Protein AF-A0A7R8WHI6-F1 (afdb_monomer)

InterPro domains:
  IPR001373 Cullin, N-terminal [PF00888] (100-179)
  IPR001373 Cullin, N-terminal [PF00888] (180-281)
  IPR016159 Cullin repeat-like-containing domain superfamily [SSF74788] (93-281)
  IPR045093 Cullin [PTHR11932] (181-282)

Structure (mmCIF, N/CA/C/O backbone):
data_AF-A0A7R8WHI6-F1
#
_entry.id   AF-A0A7R8WHI6-F1
#
loop_
_atom_site.group_PDB
_atom_site.id
_atom_site.type_symbol
_atom_site.label_atom_id
_atom_site.label_alt_id
_atom_site.label_comp_id
_atom_site.label_asym_id
_atom_site.label_entity_id
_atom_site.label_seq_id
_atom_site.pdbx_PDB_ins_code
_atom_site.Cartn_x
_atom_site.Cartn_y
_atom_site.Cartn_z
_atom_site.occupancy
_atom_site.B_iso_or_equiv
_atom_site.auth_seq_id
_atom_site.auth_comp_id
_atom_site.auth_asym_id
_atom_site.auth_atom_id
_atom_site.pdbx_PDB_model_num
ATOM 1 N N . MET A 1 1 ? 48.190 -52.923 32.436 1.00 38.94 1 MET A N 1
ATOM 2 C CA . MET A 1 1 ? 48.876 -52.907 31.130 1.00 38.94 1 MET A CA 1
ATOM 3 C C . MET A 1 1 ? 47.885 -52.281 30.157 1.00 38.94 1 MET A C 1
ATOM 5 O O . MET A 1 1 ? 47.236 -52.995 29.414 1.00 38.94 1 MET A O 1
ATOM 9 N N . GLU A 1 2 ? 47.481 -51.020 30.318 1.00 37.25 2 GLU A N 1
ATOM 10 C CA . GLU A 1 2 ? 48.312 -49.801 30.329 1.00 37.25 2 GLU A CA 1
ATOM 11 C C . GLU A 1 2 ? 49.300 -49.804 29.166 1.00 37.25 2 GLU A C 1
ATOM 13 O O . GLU A 1 2 ? 50.376 -50.381 29.278 1.00 37.25 2 GLU A O 1
ATOM 18 N N . ASP A 1 3 ? 48.896 -49.162 28.072 1.00 39.84 3 ASP A N 1
ATOM 19 C CA . ASP A 1 3 ? 49.772 -48.224 27.386 1.00 39.84 3 ASP A CA 1
ATOM 20 C C . ASP A 1 3 ? 48.954 -46.964 27.067 1.00 39.84 3 ASP A C 1
ATOM 22 O O . ASP A 1 3 ? 47.825 -47.032 26.575 1.00 39.84 3 ASP A O 1
ATOM 26 N N . ASN A 1 4 ? 49.510 -45.841 27.493 1.00 36.56 4 ASN A N 1
ATOM 27 C CA . ASN A 1 4 ? 48.931 -44.517 27.616 1.00 36.56 4 ASN A CA 1
ATOM 28 C C . ASN A 1 4 ? 49.907 -43.598 26.882 1.00 36.56 4 ASN A C 1
ATOM 30 O O . ASN A 1 4 ? 50.976 -43.311 27.416 1.00 36.56 4 ASN A O 1
ATOM 34 N N . SER A 1 5 ? 49.565 -43.151 25.674 1.00 39.81 5 SER A N 1
ATOM 35 C CA . SER A 1 5 ? 50.319 -42.099 24.990 1.00 39.81 5 SER A CA 1
ATOM 36 C C . SER A 1 5 ? 49.430 -40.876 24.837 1.00 39.81 5 SER A C 1
ATOM 38 O O . SER A 1 5 ? 48.607 -40.774 23.930 1.00 39.81 5 SER A O 1
ATOM 40 N N . MET A 1 6 ? 49.613 -39.990 25.812 1.00 36.12 6 MET A N 1
ATOM 41 C CA . MET A 1 6 ? 49.257 -38.578 25.828 1.00 36.12 6 MET A CA 1
ATOM 42 C C . MET A 1 6 ? 49.787 -37.872 24.572 1.00 36.12 6 MET A C 1
ATOM 44 O O . MET A 1 6 ? 50.959 -38.032 24.245 1.00 36.12 6 MET A O 1
ATOM 48 N N . ASP A 1 7 ? 48.972 -37.008 23.976 1.00 37.09 7 ASP A N 1
ATOM 49 C CA . ASP A 1 7 ? 49.432 -35.846 23.211 1.00 37.09 7 ASP A CA 1
ATOM 50 C C . ASP A 1 7 ? 48.580 -34.619 23.602 1.00 37.09 7 ASP A C 1
ATOM 52 O O . ASP A 1 7 ? 47.466 -34.781 24.114 1.00 37.09 7 ASP A O 1
ATOM 56 N N . PRO A 1 8 ? 49.133 -33.396 23.502 1.00 37.28 8 PRO A N 1
ATOM 57 C CA . PRO A 1 8 ? 48.988 -32.387 24.545 1.00 37.28 8 PRO A CA 1
ATOM 58 C C . PRO A 1 8 ? 47.817 -31.417 24.359 1.00 37.28 8 PRO A C 1
ATOM 60 O O . PRO A 1 8 ? 47.447 -31.023 23.256 1.00 37.28 8 PRO A O 1
ATOM 63 N N . VAL A 1 9 ? 47.310 -30.980 25.511 1.00 30.70 9 VAL A N 1
ATOM 64 C CA . VAL A 1 9 ? 46.345 -29.897 25.715 1.00 30.70 9 VAL A CA 1
ATOM 65 C C . VAL A 1 9 ? 46.953 -28.560 25.280 1.00 30.70 9 VAL A C 1
ATOM 67 O O . VAL A 1 9 ? 47.989 -28.149 25.801 1.00 30.70 9 VAL A O 1
ATOM 70 N N . LEU A 1 10 ? 46.269 -27.864 24.371 1.00 31.23 10 LEU A N 1
ATOM 71 C CA . LEU A 1 10 ? 46.412 -26.428 24.144 1.00 31.23 10 LEU A CA 1
ATOM 72 C C . LEU A 1 10 ? 45.078 -25.763 24.498 1.00 31.23 10 LEU A C 1
ATOM 74 O O . LEU A 1 10 ? 44.113 -25.831 23.741 1.00 31.23 10 LEU A O 1
ATOM 78 N N . ASP A 1 11 ? 45.056 -25.154 25.682 1.00 29.16 11 ASP A N 1
ATOM 79 C CA . ASP A 1 11 ? 44.168 -24.046 26.035 1.00 29.16 11 ASP A CA 1
ATOM 80 C C . ASP A 1 11 ? 44.345 -22.909 25.017 1.00 29.16 11 ASP A C 1
ATOM 82 O O . ASP A 1 11 ? 45.479 -22.647 24.614 1.00 29.16 11 ASP A O 1
ATOM 86 N N . VAL A 1 12 ? 43.254 -22.223 24.650 1.00 30.28 12 VAL A N 1
ATOM 87 C CA . VAL A 1 12 ? 43.118 -20.748 24.648 1.00 30.28 12 VAL A CA 1
ATOM 88 C C . VAL A 1 12 ? 41.748 -20.338 24.070 1.00 30.28 12 VAL A C 1
ATOM 90 O O . VAL A 1 12 ? 41.475 -20.506 22.886 1.00 30.28 12 VAL A O 1
ATOM 93 N N . ALA A 1 13 ? 40.967 -19.727 24.967 1.00 31.28 13 ALA A N 1
ATOM 94 C CA . ALA A 1 13 ? 40.012 -18.621 24.820 1.00 31.28 13 ALA A CA 1
ATOM 95 C C . ALA A 1 13 ? 38.750 -18.772 23.946 1.00 31.28 13 ALA A C 1
ATOM 97 O O . ALA A 1 13 ? 38.766 -18.650 22.724 1.00 31.28 13 ALA A O 1
ATOM 98 N N . GLU A 1 14 ? 37.626 -18.867 24.659 1.00 32.28 14 GLU A N 1
ATOM 99 C CA . GLU A 1 14 ? 36.316 -18.346 24.267 1.00 32.28 14 GLU A CA 1
ATOM 100 C C . GLU A 1 14 ? 36.421 -16.824 24.024 1.00 32.28 14 GLU A C 1
ATOM 102 O O . GLU A 1 14 ? 36.812 -16.079 24.923 1.00 32.28 14 GLU A O 1
ATOM 107 N N . ASP A 1 15 ? 36.093 -16.364 22.813 1.00 29.52 15 ASP A N 1
ATOM 108 C CA . ASP A 1 15 ? 35.962 -14.938 22.480 1.00 29.52 15 ASP A CA 1
ATOM 109 C C . ASP A 1 15 ? 34.474 -14.551 22.508 1.00 29.52 15 ASP A C 1
ATOM 111 O O . ASP A 1 15 ? 33.750 -14.626 21.514 1.00 29.52 15 ASP A O 1
ATOM 115 N N . GLU A 1 16 ? 34.011 -14.195 23.706 1.00 36.00 16 GLU A N 1
ATOM 116 C CA . GLU A 1 16 ? 32.817 -13.384 23.940 1.00 36.00 16 GLU A CA 1
ATOM 117 C C . GLU A 1 16 ? 33.143 -11.929 23.563 1.00 36.00 16 GLU A C 1
ATOM 119 O O . GLU A 1 16 ? 33.850 -11.223 24.284 1.00 36.00 16 GLU A O 1
ATOM 124 N N . GLY A 1 17 ? 32.626 -11.480 22.419 1.00 29.66 17 GLY A N 1
ATOM 125 C CA . GLY A 1 17 ? 32.860 -10.144 21.868 1.00 29.66 17 GLY A CA 1
ATOM 126 C C . GLY A 1 17 ? 31.574 -9.380 21.562 1.00 29.66 17 GLY A C 1
ATOM 127 O O . GLY A 1 17 ? 31.407 -8.875 20.452 1.00 29.66 17 GLY A O 1
ATOM 128 N N . ASP A 1 18 ? 30.660 -9.291 22.531 1.00 28.95 18 ASP A N 1
ATOM 129 C CA . ASP A 1 18 ? 29.563 -8.318 22.524 1.00 28.95 18 ASP A CA 1
ATOM 130 C C . ASP A 1 18 ? 30.150 -6.899 22.642 1.00 28.95 18 ASP A C 1
ATOM 132 O O . ASP A 1 18 ? 30.773 -6.534 23.642 1.00 28.95 18 ASP A O 1
ATOM 136 N N . THR A 1 19 ? 29.984 -6.082 21.600 1.00 34.88 19 THR A N 1
ATOM 137 C CA . THR A 1 19 ? 30.286 -4.647 21.671 1.00 34.88 19 THR A CA 1
ATOM 138 C C . THR A 1 19 ? 28.972 -3.869 21.732 1.00 34.88 19 THR A C 1
ATOM 140 O O . THR A 1 19 ? 28.263 -3.764 20.728 1.00 34.88 19 THR A O 1
ATOM 143 N N . PRO A 1 20 ? 28.618 -3.262 22.880 1.00 31.23 20 PRO A N 1
ATOM 144 C CA . PRO A 1 20 ? 27.386 -2.499 22.984 1.00 31.23 20 PRO A CA 1
ATOM 145 C C . PRO A 1 20 ? 27.510 -1.190 22.195 1.00 31.23 20 PRO A C 1
ATOM 147 O O . PRO A 1 20 ? 28.247 -0.270 22.562 1.00 31.23 20 PRO A O 1
ATOM 150 N N . ARG A 1 21 ? 26.748 -1.073 21.101 1.00 34.47 21 ARG A N 1
ATOM 151 C CA . ARG A 1 21 ? 26.636 0.174 20.334 1.00 34.47 21 ARG A CA 1
ATOM 152 C C . ARG A 1 21 ? 25.796 1.174 21.135 1.00 34.47 21 ARG A C 1
ATOM 154 O O . ARG A 1 21 ? 24.594 1.001 21.318 1.00 34.47 21 ARG A O 1
ATOM 161 N N . ALA A 1 22 ? 26.449 2.216 21.644 1.00 31.12 22 ALA A N 1
ATOM 162 C CA . ALA A 1 22 ? 25.843 3.235 22.494 1.00 31.12 22 ALA A CA 1
ATOM 163 C C . ALA A 1 22 ? 24.645 3.934 21.817 1.00 31.12 22 ALA A C 1
ATOM 165 O O . ALA A 1 22 ? 24.806 4.717 20.881 1.00 31.12 22 ALA A O 1
ATOM 166 N N . VAL A 1 23 ? 23.440 3.698 22.340 1.00 39.56 23 VAL A N 1
ATOM 167 C CA . VAL A 1 23 ? 22.223 4.447 21.998 1.00 39.56 23 VAL A CA 1
ATOM 168 C C . VAL A 1 23 ? 22.092 5.617 22.974 1.00 39.56 23 VAL A C 1
ATOM 170 O O . VAL A 1 23 ? 21.924 5.414 24.177 1.00 39.56 23 VAL A O 1
ATOM 173 N N . LYS A 1 24 ? 22.138 6.862 22.483 1.00 37.91 24 LYS A N 1
ATOM 174 C CA . LYS A 1 24 ? 21.756 8.031 23.293 1.00 37.91 24 LYS A CA 1
ATOM 175 C C . LYS A 1 24 ? 20.248 7.971 23.561 1.00 37.91 24 LYS A C 1
ATOM 177 O O . LYS A 1 24 ? 19.445 8.319 22.703 1.00 37.91 24 LYS A O 1
ATOM 182 N N . ARG A 1 25 ? 19.874 7.531 24.763 1.00 37.62 25 ARG A N 1
ATOM 183 C CA . ARG A 1 25 ? 18.502 7.589 25.291 1.00 37.62 25 ARG A CA 1
ATOM 184 C C . ARG A 1 25 ? 18.247 8.956 25.932 1.00 37.62 25 ARG A C 1
ATOM 186 O O . ARG A 1 25 ? 19.117 9.491 26.619 1.00 37.62 25 ARG A O 1
ATOM 193 N N . ASN A 1 26 ? 17.059 9.524 25.727 1.00 49.72 26 ASN A N 1
ATOM 194 C CA . ASN A 1 26 ? 16.611 10.675 26.517 1.00 49.72 26 ASN A CA 1
ATOM 195 C C . ASN A 1 26 ? 16.212 10.221 27.941 1.00 49.72 26 ASN A C 1
ATOM 197 O O . ASN A 1 26 ? 16.140 9.022 28.218 1.00 49.72 26 ASN A O 1
ATOM 201 N N . LYS A 1 27 ? 15.927 11.168 28.846 1.00 47.19 27 LYS A N 1
ATOM 202 C CA . LYS A 1 27 ? 15.611 10.897 30.266 1.00 47.19 27 LYS A CA 1
ATOM 203 C C . LYS A 1 27 ? 14.380 9.998 30.503 1.00 47.19 27 LYS A C 1
ATOM 205 O O . LYS A 1 27 ? 14.160 9.599 31.640 1.00 47.19 27 LYS A O 1
ATOM 210 N N . ASN A 1 28 ? 13.631 9.650 29.453 1.00 46.25 28 ASN A N 1
ATOM 211 C CA . ASN A 1 28 ? 12.418 8.836 29.517 1.00 46.25 28 ASN A CA 1
ATOM 212 C C . ASN A 1 28 ? 12.539 7.503 28.745 1.00 46.25 28 ASN A C 1
ATOM 214 O O . ASN A 1 28 ? 11.538 6.822 28.558 1.00 46.25 28 ASN A O 1
ATOM 218 N N . GLY A 1 29 ? 13.735 7.108 28.288 1.00 40.72 29 GLY A N 1
ATOM 219 C CA . GLY A 1 29 ? 13.983 5.750 27.778 1.00 40.72 29 GLY A CA 1
ATOM 220 C C . GLY A 1 29 ? 13.417 5.413 26.389 1.00 40.72 29 GLY A C 1
ATOM 221 O O . GLY A 1 29 ? 13.473 4.252 25.995 1.00 40.72 29 GLY A O 1
ATOM 222 N N . VAL A 1 30 ? 12.931 6.395 25.624 1.00 41.03 30 VAL A N 1
ATOM 223 C CA . VAL A 1 30 ? 12.398 6.189 24.261 1.00 41.03 30 VAL A CA 1
ATOM 224 C C . VAL A 1 30 ? 13.510 6.329 23.209 1.00 41.03 30 VAL A C 1
ATOM 226 O O . VAL A 1 30 ? 14.326 7.253 23.285 1.00 41.03 30 VAL A O 1
ATOM 229 N N . ALA A 1 31 ? 13.551 5.415 22.233 1.00 33.03 31 ALA A N 1
ATOM 230 C CA . ALA A 1 31 ? 14.446 5.483 21.075 1.00 33.03 31 ALA A CA 1
ATOM 231 C C . ALA A 1 31 ? 13.968 6.560 20.083 1.00 33.03 31 ALA A C 1
ATOM 233 O O . ALA A 1 31 ? 12.791 6.611 19.738 1.00 33.03 31 ALA A O 1
ATOM 234 N N . VAL A 1 32 ? 14.879 7.427 19.636 1.00 37.78 32 VAL A N 1
ATOM 235 C CA . VAL A 1 32 ? 14.605 8.476 18.640 1.00 37.78 32 VAL A CA 1
ATOM 236 C C . VAL A 1 32 ? 15.148 8.003 17.285 1.00 37.78 32 VAL A C 1
ATOM 238 O O . VAL A 1 32 ? 16.309 7.587 17.247 1.00 37.78 32 VAL A O 1
ATOM 241 N N . PRO A 1 33 ? 14.374 8.051 16.184 1.00 37.19 33 PRO A N 1
ATOM 242 C CA . PRO A 1 33 ? 14.893 7.723 14.860 1.00 37.19 33 PRO A CA 1
ATOM 243 C C . PRO A 1 33 ? 15.927 8.765 14.406 1.00 37.19 33 PRO A C 1
ATOM 245 O O . PRO A 1 33 ? 15.777 9.964 14.654 1.00 37.19 33 PRO A O 1
ATOM 248 N N . MET A 1 34 ? 16.999 8.294 13.762 1.00 31.50 34 MET A N 1
ATOM 249 C CA . MET A 1 34 ? 18.030 9.147 13.171 1.00 31.50 34 MET A CA 1
ATOM 250 C C . MET A 1 34 ? 17.427 9.988 12.043 1.00 31.50 34 MET A C 1
ATOM 252 O O . MET A 1 34 ? 16.840 9.451 11.111 1.00 31.50 34 MET A O 1
ATOM 256 N N . ALA A 1 35 ? 17.585 11.307 12.139 1.00 34.44 35 ALA A N 1
ATOM 257 C CA . ALA A 1 35 ? 17.313 12.217 11.040 1.00 34.44 35 ALA A CA 1
ATOM 258 C C . ALA A 1 35 ? 18.360 12.013 9.936 1.00 34.44 35 ALA A C 1
ATOM 260 O O . ALA A 1 35 ? 19.558 11.959 10.221 1.00 34.44 35 ALA A O 1
ATOM 261 N N . GLU A 1 36 ? 17.896 11.911 8.695 1.00 32.59 36 GLU A N 1
ATOM 262 C CA . GLU A 1 36 ? 18.740 11.868 7.507 1.00 32.59 36 GLU A CA 1
ATOM 263 C C . GLU A 1 36 ? 19.539 13.173 7.364 1.00 32.59 36 GLU A C 1
ATOM 265 O O . GLU A 1 36 ? 18.990 14.280 7.349 1.00 32.59 36 GLU A O 1
ATOM 270 N N . ASP A 1 37 ? 20.859 13.022 7.263 1.00 28.02 37 ASP A N 1
ATOM 271 C CA . ASP A 1 37 ? 21.808 14.069 6.906 1.00 28.02 37 ASP A CA 1
ATOM 272 C C . ASP A 1 37 ? 21.661 14.383 5.413 1.00 28.02 37 ASP A C 1
ATOM 274 O O . ASP A 1 37 ? 22.193 13.688 4.549 1.00 28.02 37 ASP A O 1
ATOM 278 N N . ASN A 1 38 ? 20.886 15.419 5.092 1.00 31.09 38 ASN A N 1
ATOM 279 C CA . ASN A 1 38 ? 20.756 15.892 3.721 1.00 31.09 38 ASN A CA 1
ATOM 280 C C . ASN A 1 38 ? 21.855 16.925 3.432 1.00 31.09 38 ASN A C 1
ATOM 282 O O . ASN A 1 38 ? 21.658 18.141 3.544 1.00 31.09 38 ASN A O 1
ATOM 286 N N . GLY A 1 39 ? 23.038 16.424 3.075 1.00 29.14 39 GLY A N 1
ATOM 287 C CA . GLY A 1 39 ? 24.169 17.225 2.619 1.00 29.14 39 GLY A CA 1
ATOM 288 C C . GLY A 1 39 ? 23.859 17.957 1.309 1.00 29.14 39 GLY A C 1
ATOM 289 O O . GLY A 1 39 ? 23.896 17.376 0.227 1.00 29.14 39 GLY A O 1
ATOM 290 N N . ARG A 1 40 ? 23.608 19.269 1.386 1.00 30.66 40 ARG A N 1
ATOM 291 C CA . ARG A 1 40 ? 23.608 20.179 0.226 1.00 30.66 40 ARG A CA 1
ATOM 292 C C . ARG A 1 40 ? 24.926 20.947 0.164 1.00 30.66 40 ARG A C 1
ATOM 294 O O . ARG A 1 40 ? 25.107 21.923 0.886 1.00 30.66 40 ARG A O 1
ATOM 301 N N . ASN A 1 41 ? 25.803 20.552 -0.758 1.00 30.38 41 ASN A N 1
ATOM 302 C CA . ASN A 1 41 ? 26.881 21.407 -1.255 1.00 30.38 41 ASN A CA 1
ATOM 303 C C . ASN A 1 41 ? 26.362 22.244 -2.432 1.00 30.38 41 ASN A C 1
ATOM 305 O O . ASN A 1 41 ? 25.778 21.717 -3.377 1.00 30.38 41 ASN A O 1
ATOM 309 N N . GLY A 1 42 ? 26.541 23.562 -2.340 1.00 25.95 42 GLY A N 1
ATOM 310 C CA . GLY A 1 42 ? 26.023 24.533 -3.297 1.00 25.95 42 GLY A CA 1
ATOM 311 C C . GLY A 1 42 ? 26.938 24.792 -4.492 1.00 25.95 42 GLY A C 1
ATOM 312 O O . GLY A 1 42 ? 28.154 24.673 -4.397 1.00 25.95 42 GLY A O 1
ATOM 313 N N . VAL A 1 43 ? 26.338 25.275 -5.583 1.00 30.00 43 VAL A N 1
ATOM 314 C CA . VAL A 1 43 ? 27.002 26.097 -6.604 1.00 30.00 43 VAL A CA 1
ATOM 315 C C . VAL A 1 43 ? 26.037 27.201 -7.052 1.00 30.00 43 VAL A C 1
ATOM 317 O O . VAL A 1 43 ? 24.855 26.973 -7.288 1.00 30.00 43 VAL A O 1
ATOM 320 N N . HIS A 1 44 ? 26.568 28.422 -7.104 1.00 29.88 44 HIS A N 1
ATOM 321 C CA . HIS A 1 44 ? 25.916 29.683 -7.461 1.00 29.88 44 HIS A CA 1
ATOM 322 C C . HIS A 1 44 ? 25.536 29.779 -8.955 1.00 29.88 44 HIS A C 1
ATOM 324 O O . HIS A 1 44 ? 26.321 29.341 -9.794 1.00 29.88 44 HIS A O 1
ATOM 330 N N . LYS A 1 45 ? 24.471 30.536 -9.289 1.00 30.05 45 LYS A N 1
ATOM 331 C CA . LYS A 1 45 ? 24.528 31.861 -9.975 1.00 30.05 45 LYS A CA 1
ATOM 332 C C . LYS A 1 45 ? 23.159 32.329 -10.528 1.00 30.05 45 LYS A C 1
ATOM 334 O O . LYS A 1 45 ? 22.539 31.641 -11.319 1.00 30.05 45 LYS A O 1
ATOM 339 N N . ASN A 1 46 ? 22.808 33.560 -10.138 1.00 26.69 46 ASN A N 1
ATOM 340 C CA . ASN A 1 46 ? 22.188 34.693 -10.856 1.00 26.69 46 ASN A CA 1
ATOM 341 C C . ASN A 1 46 ? 20.972 34.555 -11.805 1.00 26.69 46 ASN A C 1
ATOM 343 O O . ASN A 1 46 ? 20.992 33.828 -12.789 1.00 26.69 46 ASN A O 1
ATOM 347 N N . GLY A 1 47 ? 20.042 35.509 -11.621 1.00 25.59 47 GLY A N 1
ATOM 348 C CA . GLY A 1 47 ? 18.916 35.866 -12.505 1.00 25.59 47 GLY A CA 1
ATOM 349 C C . GLY A 1 47 ? 17.592 35.439 -11.862 1.00 25.59 47 GLY A C 1
ATOM 350 O O . GLY A 1 47 ? 17.480 34.306 -11.441 1.00 25.59 47 GLY A O 1
ATOM 351 N N . VAL A 1 48 ? 16.546 36.247 -11.692 1.00 29.98 48 VAL A N 1
ATOM 352 C CA . VAL A 1 48 ? 15.968 37.246 -12.591 1.00 29.98 48 VAL A CA 1
ATOM 353 C C . VAL A 1 48 ? 15.093 38.225 -11.783 1.00 29.98 48 VAL A C 1
ATOM 355 O O . VAL A 1 48 ? 14.632 37.952 -10.680 1.00 29.98 48 VAL A O 1
ATOM 358 N N . LYS A 1 49 ? 14.927 39.399 -12.390 1.00 28.81 49 LYS A N 1
ATOM 359 C CA . LYS A 1 49 ? 14.092 40.559 -12.073 1.00 28.81 49 LYS A CA 1
ATOM 360 C C . LYS A 1 49 ? 12.622 40.260 -11.710 1.00 28.81 49 LYS A C 1
ATOM 362 O O . LYS A 1 49 ? 11.991 39.442 -12.356 1.00 28.81 49 LYS A O 1
ATOM 367 N N . GLN A 1 50 ? 12.110 41.128 -10.825 1.00 26.45 50 GLN A N 1
ATOM 368 C CA . GLN A 1 50 ? 10.813 41.837 -10.875 1.00 26.45 50 GLN A CA 1
ATOM 369 C C . GLN A 1 50 ? 9.525 40.996 -10.936 1.00 26.45 50 GLN A C 1
ATOM 371 O O . GLN A 1 50 ? 9.257 40.347 -11.934 1.00 26.45 50 GLN A O 1
ATOM 376 N N . ILE A 1 51 ? 8.672 41.137 -9.914 1.00 29.19 51 ILE A N 1
ATOM 377 C CA . ILE A 1 51 ? 7.397 41.889 -9.941 1.00 29.19 51 ILE A CA 1
ATOM 378 C C . ILE A 1 51 ? 6.888 41.926 -8.486 1.00 29.19 51 ILE A C 1
ATOM 380 O O . ILE A 1 51 ? 6.532 40.898 -7.920 1.00 29.19 51 ILE A O 1
ATOM 384 N N . SER A 1 52 ? 6.851 43.107 -7.868 1.00 29.20 52 SER A N 1
ATOM 385 C CA . SER A 1 52 ? 6.038 43.351 -6.673 1.00 29.20 52 SER A CA 1
ATOM 386 C C . SER A 1 52 ? 5.201 44.604 -6.889 1.00 29.20 52 SER A C 1
ATOM 388 O O . SER A 1 52 ? 5.704 45.696 -7.154 1.00 29.20 52 SER A O 1
ATOM 390 N N . SER A 1 53 ? 3.889 44.406 -6.818 1.00 31.28 53 SER A N 1
ATOM 391 C CA . SER A 1 53 ? 2.879 45.449 -6.786 1.00 31.28 53 SER A CA 1
ATOM 392 C C . SER A 1 53 ? 2.927 46.186 -5.450 1.00 31.28 53 SER A C 1
ATOM 394 O O . SER A 1 53 ? 2.927 45.593 -4.372 1.00 31.28 53 SER A O 1
ATOM 396 N N . SER A 1 54 ? 2.953 47.502 -5.584 1.00 28.28 54 SER A N 1
ATOM 397 C CA . SER A 1 54 ? 2.868 48.558 -4.585 1.00 28.28 54 SER A CA 1
ATOM 398 C C . SER A 1 54 ? 1.775 48.381 -3.531 1.00 28.28 54 SER A C 1
ATOM 400 O O . SER A 1 54 ? 0.613 48.214 -3.891 1.00 28.28 54 SER A O 1
ATOM 402 N N . LEU A 1 55 ? 2.124 48.637 -2.266 1.00 31.80 55 LEU A N 1
ATOM 403 C CA . LEU A 1 55 ? 1.242 49.321 -1.322 1.00 31.80 55 LEU A CA 1
ATOM 404 C C . LEU A 1 55 ? 2.032 50.388 -0.556 1.00 31.80 55 LEU A C 1
ATOM 406 O O . LEU A 1 55 ? 3.011 50.138 0.141 1.00 31.80 55 LEU A O 1
ATOM 410 N N . THR A 1 56 ? 1.576 51.609 -0.777 1.00 31.66 56 THR A N 1
ATOM 411 C CA . THR A 1 56 ? 1.929 52.872 -0.143 1.00 31.66 56 THR A CA 1
ATOM 412 C C . THR A 1 56 ? 1.666 52.856 1.361 1.00 31.66 56 THR A C 1
ATOM 414 O O . THR A 1 56 ? 0.607 52.388 1.775 1.00 31.66 56 THR A O 1
ATOM 417 N N . GLY A 1 57 ? 2.518 53.499 2.167 1.00 29.00 57 GLY A N 1
ATOM 418 C CA . GLY A 1 57 ? 2.066 53.933 3.491 1.00 29.00 57 GLY A CA 1
ATOM 419 C C . GLY A 1 57 ? 3.119 54.233 4.550 1.00 29.00 57 GLY A C 1
ATOM 420 O O . GLY A 1 57 ? 3.430 53.383 5.367 1.00 29.00 57 GLY A O 1
ATOM 421 N N . ARG A 1 58 ? 3.465 55.521 4.628 1.00 33.06 58 ARG A N 1
ATOM 422 C CA . ARG A 1 58 ? 3.686 56.301 5.858 1.00 33.06 58 ARG A CA 1
ATOM 423 C C . ARG A 1 58 ? 5.010 56.127 6.625 1.00 33.06 58 ARG A C 1
ATOM 425 O O . ARG A 1 58 ? 5.238 55.208 7.399 1.00 33.06 58 ARG A O 1
ATOM 432 N N . SER A 1 59 ? 5.804 57.179 6.473 1.00 35.41 59 SER A N 1
ATOM 433 C CA . SER A 1 59 ? 6.975 57.590 7.234 1.00 35.41 59 SER A CA 1
ATOM 434 C C . SER A 1 59 ? 6.720 57.711 8.743 1.00 35.41 59 SER A C 1
ATOM 436 O O . SER A 1 59 ? 5.770 58.362 9.172 1.00 35.41 59 SER A O 1
ATOM 438 N N . GLY A 1 60 ? 7.647 57.171 9.530 1.00 33.06 60 GLY A N 1
ATOM 439 C CA . GLY A 1 60 ? 7.811 57.425 10.959 1.00 33.06 60 GLY A CA 1
ATOM 440 C C . GLY A 1 60 ? 9.195 56.941 11.377 1.00 33.06 60 GLY A C 1
ATOM 441 O O . GLY A 1 60 ? 9.374 55.766 11.672 1.00 33.06 60 GLY A O 1
ATOM 442 N N . GLY A 1 61 ? 10.192 57.825 11.288 1.00 33.59 61 GLY A N 1
ATOM 443 C CA . GLY A 1 61 ? 11.587 57.503 11.577 1.00 33.59 61 GLY A CA 1
ATOM 444 C C . GLY A 1 61 ? 11.793 57.068 13.028 1.00 33.59 61 GLY A C 1
ATOM 445 O O . GLY A 1 61 ? 11.283 57.702 13.948 1.00 33.59 61 GLY A O 1
ATOM 446 N N . PHE A 1 62 ? 12.573 56.007 13.223 1.00 33.53 62 PHE A N 1
ATOM 447 C CA . PHE A 1 62 ? 13.092 55.609 14.527 1.00 33.53 62 PHE A CA 1
ATOM 448 C C . PHE A 1 62 ? 14.618 55.707 14.481 1.00 33.53 62 PHE A C 1
ATOM 450 O O . PHE A 1 62 ? 15.282 54.958 13.767 1.00 33.53 62 PHE A O 1
ATOM 457 N N . PHE A 1 63 ? 15.164 56.678 15.212 1.00 35.72 63 PHE A N 1
ATOM 458 C CA . PHE A 1 63 ? 16.598 56.817 15.445 1.00 35.72 63 PHE A CA 1
ATOM 459 C C . PHE A 1 63 ? 17.065 55.705 16.394 1.00 35.72 63 PHE A C 1
ATOM 461 O O . PHE A 1 63 ? 16.518 55.549 17.484 1.00 35.72 63 PHE A O 1
ATOM 468 N N . LEU A 1 64 ? 18.092 54.950 15.999 1.00 32.88 64 LEU A N 1
ATOM 469 C CA . LEU A 1 64 ? 18.830 54.056 16.890 1.00 32.88 64 LEU A CA 1
ATOM 470 C C . LEU A 1 64 ? 20.104 54.775 17.339 1.00 32.88 64 LEU A C 1
ATOM 472 O O . LEU A 1 64 ? 21.080 54.838 16.596 1.00 32.88 64 LEU A O 1
ATOM 476 N N . THR A 1 65 ? 20.110 55.314 18.557 1.00 35.72 65 THR A N 1
ATOM 477 C CA . THR A 1 65 ? 21.357 55.676 19.238 1.00 35.72 65 THR A CA 1
ATOM 478 C C . THR A 1 65 ? 21.808 54.478 20.064 1.00 35.72 65 THR A C 1
ATOM 480 O O . THR A 1 65 ? 21.180 54.135 21.066 1.00 35.72 65 THR A O 1
ATOM 483 N N . ALA A 1 66 ? 22.883 53.826 19.634 1.00 34.84 66 ALA A N 1
ATOM 484 C CA . ALA A 1 66 ? 23.578 52.823 20.424 1.00 34.84 66 ALA A CA 1
ATOM 485 C C . ALA A 1 66 ? 24.685 53.493 21.244 1.00 34.84 66 ALA A C 1
ATOM 487 O O . ALA A 1 66 ? 25.496 54.224 20.676 1.00 34.84 66 ALA A O 1
ATOM 488 N N . SER A 1 67 ? 24.748 53.203 22.547 1.00 36.12 67 SER A N 1
ATOM 489 C CA . SER A 1 67 ? 25.998 52.920 23.274 1.00 36.12 67 SER A CA 1
ATOM 490 C C . SER A 1 67 ? 25.735 52.472 24.722 1.00 36.12 67 SER A C 1
ATOM 492 O O . SER A 1 67 ? 24.646 52.709 25.243 1.00 36.12 67 SER A O 1
ATOM 494 N N . PRO A 1 68 ? 26.686 51.745 25.342 1.00 50.66 68 PRO A N 1
ATOM 495 C CA . PRO A 1 68 ? 26.389 50.599 26.197 1.00 50.66 68 PRO A CA 1
ATOM 496 C C . PRO A 1 68 ? 26.771 50.814 27.667 1.00 50.66 68 PRO A C 1
ATOM 498 O O . PRO A 1 68 ? 27.593 51.665 27.992 1.00 50.66 68 PRO A O 1
ATOM 501 N N . SER A 1 69 ? 26.243 49.978 28.559 1.00 33.56 69 SER A N 1
ATOM 502 C CA . SER A 1 69 ? 26.970 49.419 29.716 1.00 33.56 69 SER A CA 1
ATOM 503 C C . SER A 1 69 ? 26.042 48.500 30.508 1.00 33.56 69 SER A C 1
ATOM 505 O O . SER A 1 69 ? 24.852 48.761 30.658 1.00 33.56 69 SER A O 1
ATOM 507 N N . GLY A 1 70 ? 26.582 47.350 30.902 1.00 37.41 70 GLY A N 1
ATOM 508 C CA . GLY A 1 70 ? 25.813 46.195 31.332 1.00 37.41 70 GLY A CA 1
ATOM 509 C C . GLY A 1 70 ? 25.374 46.203 32.792 1.00 37.41 70 GLY A C 1
ATOM 510 O O . GLY A 1 70 ? 26.055 46.706 33.679 1.00 37.41 70 GLY A O 1
ATOM 511 N N . SER A 1 71 ? 24.280 45.489 33.029 1.00 38.16 71 SER A N 1
ATOM 512 C CA . SER A 1 71 ? 24.112 44.646 34.204 1.00 38.16 71 SER A CA 1
ATOM 513 C C . SER A 1 71 ? 23.364 43.381 33.778 1.00 38.16 71 SER A C 1
ATOM 515 O O . SER A 1 71 ? 22.391 43.412 33.024 1.00 38.16 71 SER A O 1
ATOM 517 N N . SER A 1 72 ? 23.925 42.245 34.181 1.00 46.25 72 SER A N 1
ATOM 518 C CA . SER A 1 72 ? 23.411 40.908 33.918 1.00 46.25 72 SER A CA 1
ATOM 519 C C . SER A 1 72 ? 22.078 40.716 34.638 1.00 46.25 72 SER A C 1
ATOM 521 O O . SER A 1 72 ? 22.000 40.813 35.860 1.00 46.25 72 SER A O 1
ATOM 523 N N . GLY A 1 73 ? 21.036 40.453 33.860 1.00 43.72 73 GLY A N 1
ATOM 524 C CA . GLY A 1 73 ? 19.702 40.102 34.320 1.00 43.72 73 GLY A CA 1
ATOM 525 C C . GLY A 1 73 ? 18.842 39.875 33.090 1.00 43.72 73 GLY A C 1
ATOM 526 O O . GLY A 1 73 ? 18.414 40.830 32.446 1.00 43.72 73 GLY A O 1
ATOM 527 N N . THR A 1 74 ? 18.644 38.620 32.692 1.00 43.50 74 THR A N 1
ATOM 528 C CA . THR A 1 74 ? 17.827 38.267 31.524 1.00 43.50 74 THR A CA 1
ATOM 529 C C . THR A 1 74 ? 16.357 38.566 31.816 1.00 43.50 74 THR A C 1
ATOM 531 O O . THR A 1 74 ? 15.589 37.682 32.187 1.00 43.50 74 THR A O 1
ATOM 534 N N . VAL A 1 75 ? 15.955 39.829 31.675 1.00 58.78 75 VAL A N 1
ATOM 535 C CA . VAL A 1 75 ? 14.547 40.224 31.651 1.00 58.78 75 VAL A CA 1
ATOM 536 C C . VAL A 1 75 ? 13.976 39.706 30.338 1.00 58.78 75 VAL A C 1
ATOM 538 O O . VAL A 1 75 ? 14.242 40.254 29.266 1.00 58.78 75 VAL A O 1
ATOM 541 N N . THR A 1 76 ? 13.207 38.624 30.402 1.00 51.75 76 THR A N 1
ATOM 542 C CA . THR A 1 76 ? 12.414 38.165 29.265 1.00 51.75 76 THR A CA 1
ATOM 543 C C . THR A 1 76 ? 11.402 39.260 28.925 1.00 51.75 76 THR A C 1
ATOM 545 O O . THR A 1 76 ? 10.461 39.540 29.666 1.00 51.75 76 THR A O 1
ATOM 548 N N . LYS A 1 77 ? 11.624 39.963 27.810 1.00 72.44 77 LYS A N 1
ATOM 549 C CA . LYS A 1 77 ? 10.718 41.016 27.339 1.00 72.44 77 LYS A CA 1
ATOM 550 C C . LYS A 1 77 ? 9.432 40.357 26.840 1.00 72.44 77 LYS A C 1
ATOM 552 O O . LYS A 1 77 ? 9.394 39.822 25.736 1.00 72.44 77 LYS A O 1
ATOM 557 N N . LYS A 1 78 ? 8.385 40.381 27.670 1.00 77.19 78 LYS A N 1
ATOM 558 C CA . LYS A 1 78 ? 7.044 39.885 27.334 1.00 77.19 78 LYS A CA 1
ATOM 559 C C . LYS A 1 78 ? 6.461 40.705 26.179 1.00 77.19 78 LYS A C 1
ATOM 561 O O . LYS A 1 78 ? 6.005 41.831 26.369 1.00 77.19 78 LYS A O 1
ATOM 566 N N . LEU A 1 79 ? 6.479 40.136 24.978 1.00 75.75 79 LEU A N 1
ATOM 567 C CA . LEU A 1 79 ? 5.823 40.707 23.806 1.00 75.75 79 LEU A CA 1
ATOM 568 C C . LEU A 1 79 ? 4.309 40.516 23.950 1.00 75.75 79 LEU A C 1
ATOM 570 O O . LEU A 1 79 ? 3.834 39.404 24.159 1.00 75.75 79 LEU A O 1
ATOM 574 N N . THR A 1 80 ? 3.554 41.611 23.880 1.00 73.12 80 THR A N 1
ATOM 575 C CA . THR A 1 80 ? 2.087 41.594 23.958 1.00 73.12 80 THR A CA 1
ATOM 576 C C . THR A 1 80 ? 1.530 42.060 22.623 1.00 73.12 80 THR A C 1
ATOM 578 O O . THR A 1 80 ? 1.771 43.196 22.212 1.00 73.12 80 THR A O 1
ATOM 581 N N . ILE A 1 81 ? 0.786 41.189 21.943 1.00 75.06 81 ILE A N 1
ATOM 582 C CA . ILE A 1 81 ? 0.112 41.524 20.689 1.00 75.06 81 ILE A CA 1
ATOM 583 C C . ILE A 1 81 ? -1.153 42.318 21.037 1.00 75.06 81 ILE A C 1
ATOM 585 O O . ILE A 1 81 ? -2.110 41.777 21.591 1.00 75.06 81 ILE A O 1
ATOM 589 N N . LYS A 1 82 ? -1.162 43.623 20.743 1.00 68.06 82 LYS A N 1
ATOM 590 C CA . LYS A 1 82 ? -2.369 44.453 20.874 1.00 68.06 82 LYS A CA 1
ATOM 591 C C . LYS A 1 82 ? -3.340 44.099 19.745 1.00 68.06 82 LYS A C 1
ATOM 593 O O . LYS A 1 82 ? -2.963 44.172 18.582 1.00 68.06 82 LYS A O 1
ATOM 598 N N . GLY A 1 83 ? -4.571 43.728 20.096 1.00 59.12 83 GLY A N 1
ATOM 599 C CA . GLY A 1 83 ? -5.599 43.312 19.133 1.00 59.12 83 GLY A CA 1
ATOM 600 C C . GLY A 1 83 ? -5.648 41.807 18.846 1.00 59.12 83 GLY A C 1
ATOM 601 O O . GLY A 1 83 ? -6.276 41.404 17.873 1.00 59.12 83 GLY A O 1
ATOM 602 N N . PHE A 1 84 ? -5.013 40.966 19.672 1.00 46.22 84 PHE A N 1
ATOM 603 C CA . PHE A 1 84 ? -5.156 39.514 19.557 1.00 46.22 84 PHE A CA 1
ATOM 604 C C . PHE A 1 84 ? -6.545 39.079 20.046 1.00 46.22 84 PHE A C 1
ATOM 606 O O . PHE A 1 84 ? -6.784 38.937 21.243 1.00 46.22 84 PHE A O 1
ATOM 613 N N . SER A 1 85 ? -7.475 38.892 19.112 1.00 53.25 85 SER A N 1
ATOM 614 C CA . SER A 1 85 ? -8.672 38.093 19.354 1.00 53.25 85 SER A CA 1
ATOM 615 C C . SER A 1 85 ? -8.260 36.635 19.179 1.00 53.25 85 SER A C 1
ATOM 617 O O . SER A 1 85 ? -7.890 36.230 18.076 1.00 53.25 85 SER A O 1
ATOM 619 N N . ALA A 1 86 ? -8.238 35.867 20.271 1.00 55.91 86 ALA A N 1
ATOM 620 C CA . ALA A 1 86 ? -8.087 34.422 20.177 1.00 55.91 86 ALA A CA 1
ATOM 621 C C . ALA A 1 86 ? -9.216 33.922 19.272 1.00 55.91 86 ALA A C 1
ATOM 623 O O . ALA A 1 86 ? -10.386 34.089 19.615 1.00 55.91 86 ALA A O 1
ATOM 624 N N . LYS A 1 87 ? -8.876 33.382 18.096 1.00 59.44 87 LYS A N 1
ATOM 625 C CA . LYS A 1 87 ? -9.861 32.696 17.262 1.00 59.44 87 LYS A CA 1
ATOM 626 C C . LYS A 1 87 ? -10.396 31.548 18.107 1.00 59.44 87 LYS A C 1
ATOM 628 O O . LYS A 1 87 ? -9.694 30.570 18.322 1.00 59.44 87 LYS A O 1
ATOM 633 N N . THR A 1 88 ? -11.597 31.707 18.646 1.00 59.47 88 THR A N 1
ATOM 634 C CA . THR A 1 88 ? -12.336 30.606 19.248 1.00 59.47 88 THR A CA 1
ATOM 635 C C . THR A 1 88 ? -12.595 29.617 18.129 1.00 59.47 88 THR A C 1
ATOM 637 O O . THR A 1 88 ? -13.319 29.950 17.186 1.00 59.47 88 THR A O 1
ATOM 640 N N . THR A 1 89 ? -11.947 28.456 18.191 1.00 60.34 89 THR A N 1
ATOM 641 C CA . THR A 1 89 ? -12.221 27.355 17.274 1.00 60.34 89 THR A CA 1
ATOM 642 C C . THR A 1 89 ? -13.720 27.081 17.322 1.00 60.34 89 THR A C 1
ATOM 644 O O . THR A 1 89 ? -14.311 26.956 18.397 1.00 60.34 89 THR A O 1
ATOM 647 N N . ASP A 1 90 ? -14.357 27.135 16.154 1.00 70.00 90 ASP A N 1
ATOM 648 C CA . ASP A 1 90 ? -15.805 27.034 16.035 1.00 70.00 90 ASP A CA 1
ATOM 649 C C . ASP A 1 90 ? -16.271 25.690 16.614 1.00 70.00 90 ASP A C 1
ATOM 651 O O . ASP A 1 90 ? -15.779 24.625 16.237 1.00 70.00 90 ASP A O 1
ATOM 655 N N . ILE A 1 91 ? -17.237 25.728 17.533 1.00 64.50 91 ILE A N 1
ATOM 656 C CA . ILE A 1 91 ? -17.840 24.530 18.132 1.00 64.50 91 ILE A CA 1
ATOM 657 C C . ILE A 1 91 ? -18.399 23.613 17.025 1.00 64.50 91 ILE A C 1
ATOM 659 O O . ILE A 1 91 ? -18.335 22.386 17.151 1.00 64.50 91 ILE A O 1
ATOM 663 N N . GLY A 1 92 ? -18.861 24.197 15.910 1.00 76.44 92 GLY A N 1
ATOM 664 C CA . GLY A 1 92 ? -19.288 23.467 14.716 1.00 76.44 92 GLY A CA 1
ATOM 665 C C . GLY A 1 92 ? -18.165 22.672 14.039 1.00 76.44 92 GLY A C 1
ATOM 666 O O . GLY A 1 92 ? -18.387 21.522 13.652 1.00 76.44 92 GLY A O 1
ATOM 667 N N . TYR A 1 93 ? -16.946 23.223 13.969 1.00 82.56 93 TYR A N 1
ATOM 668 C CA . TYR A 1 93 ? -15.775 22.536 13.410 1.00 82.56 93 TYR A CA 1
ATOM 669 C C . TYR A 1 93 ? -15.427 21.284 14.216 1.00 82.56 93 TYR A C 1
ATOM 671 O O . TYR A 1 93 ? -15.221 20.215 13.639 1.00 82.56 93 TYR A O 1
ATOM 679 N N . HIS A 1 94 ? -15.422 21.380 15.548 1.00 84.00 94 HIS A N 1
ATOM 680 C CA . HIS A 1 94 ? -15.100 20.239 16.405 1.00 84.00 94 HIS A CA 1
ATOM 681 C C . HIS A 1 94 ? -16.096 19.091 16.249 1.00 84.00 94 HIS A C 1
ATOM 683 O O . HIS A 1 94 ? -15.679 17.943 16.105 1.00 84.00 94 HIS A O 1
ATOM 689 N N . HIS A 1 95 ? -17.400 19.387 16.253 1.00 85.00 95 HIS A N 1
ATOM 690 C CA . HIS A 1 95 ? -18.432 18.360 16.122 1.00 85.00 95 HIS A CA 1
ATOM 691 C C . HIS A 1 95 ? -18.387 17.684 14.745 1.00 85.00 95 HIS A C 1
ATOM 693 O O . HIS A 1 95 ? -18.429 16.459 14.656 1.00 85.00 95 HIS A O 1
ATOM 699 N N . GLN A 1 96 ? -18.247 18.466 13.670 1.00 87.50 96 GLN A N 1
ATOM 700 C CA . GLN A 1 96 ? -18.135 17.925 12.316 1.00 87.50 96 GLN A CA 1
ATOM 701 C C . GLN A 1 96 ? -16.880 17.059 12.154 1.00 87.50 96 GLN A C 1
ATOM 703 O O . GLN A 1 96 ? -16.952 15.968 11.594 1.00 87.50 96 GLN A O 1
ATOM 708 N N . THR A 1 97 ? -15.739 17.529 12.659 1.00 88.94 97 THR A N 1
ATOM 709 C CA . THR A 1 97 ? -14.465 16.805 12.572 1.00 88.94 97 THR A CA 1
ATOM 710 C C . THR A 1 97 ? -14.517 15.506 13.374 1.00 88.94 97 THR A C 1
ATOM 712 O O . THR A 1 97 ? -14.096 14.466 12.877 1.00 88.94 97 THR A O 1
ATOM 715 N N . MET A 1 98 ? -15.111 15.531 14.572 1.00 90.06 98 MET A N 1
ATOM 716 C CA . MET A 1 98 ? -15.327 14.325 15.375 1.00 90.06 98 MET A CA 1
ATOM 717 C C . MET A 1 98 ? -16.242 13.320 14.662 1.00 90.06 98 MET A C 1
ATOM 719 O O . MET A 1 98 ? -15.941 12.130 14.649 1.00 90.06 98 MET A O 1
ATOM 723 N N . GLY A 1 99 ? -17.315 13.796 14.021 1.00 90.69 99 GLY A N 1
ATOM 724 C CA . GLY A 1 99 ? -18.212 12.948 13.233 1.00 90.69 99 GLY A CA 1
ATOM 725 C C . GLY A 1 99 ? -17.506 12.274 12.054 1.00 90.69 99 GLY A C 1
ATOM 726 O O . GLY A 1 99 ? -17.682 11.080 11.842 1.00 90.69 99 GLY A O 1
ATOM 727 N N . LYS A 1 100 ? -16.639 13.003 11.337 1.00 90.88 100 LYS A N 1
ATOM 728 C CA . LYS A 1 100 ? -15.821 12.430 10.252 1.00 90.88 100 LYS A CA 1
ATOM 729 C C . LYS A 1 100 ? -14.856 11.354 10.751 1.00 90.88 100 LYS A C 1
ATOM 731 O O . LYS A 1 100 ? -14.666 10.344 10.074 1.00 90.88 100 LYS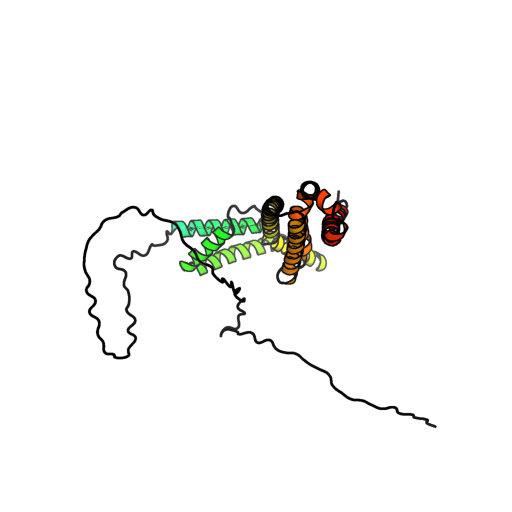 A O 1
ATOM 736 N N . LEU A 1 101 ? -14.237 11.568 11.914 1.00 91.69 101 LEU A N 1
ATOM 737 C CA . LEU A 1 101 ? -13.345 10.582 12.528 1.00 91.69 101 LEU A CA 1
ATOM 738 C C . LEU A 1 101 ? -14.113 9.317 12.920 1.00 91.69 101 LEU A C 1
ATOM 740 O O . LEU A 1 101 ? -13.671 8.218 12.600 1.00 91.69 101 LEU A O 1
ATOM 744 N N . GLU A 1 102 ? -15.282 9.468 13.545 1.00 92.19 102 GLU A N 1
ATOM 745 C CA . GLU A 1 102 ? -16.165 8.348 13.885 1.00 92.19 102 GLU A CA 1
ATOM 746 C C . GLU A 1 102 ? -16.599 7.563 12.644 1.00 92.19 102 GLU A C 1
ATOM 748 O O . GLU A 1 102 ? -16.444 6.344 12.609 1.00 92.19 102 GLU A O 1
ATOM 753 N N . GLU A 1 103 ? -17.077 8.251 11.607 1.00 91.31 103 GLU A N 1
ATOM 754 C CA . GLU A 1 103 ? -17.478 7.621 10.347 1.00 91.31 103 GLU A CA 1
ATOM 755 C C . GLU A 1 103 ? -16.322 6.842 9.712 1.00 91.31 103 GLU A C 1
ATOM 757 O O . GLU A 1 103 ? -16.515 5.717 9.257 1.00 91.31 103 GLU A O 1
ATOM 762 N N . SER A 1 104 ? -15.111 7.404 9.735 1.00 90.81 104 SER A N 1
ATOM 763 C CA . SER A 1 104 ? -13.928 6.757 9.160 1.00 90.81 104 SER A CA 1
ATOM 764 C C . SER A 1 104 ? -13.521 5.508 9.954 1.00 90.81 104 SER A C 1
ATOM 766 O O . SER A 1 104 ? -13.253 4.470 9.356 1.00 90.81 104 SER A O 1
ATOM 768 N N . VAL A 1 105 ? -13.549 5.556 11.293 1.00 91.12 105 VAL A N 1
ATOM 769 C CA . VAL A 1 105 ? -13.276 4.381 12.145 1.00 91.12 105 VAL A CA 1
ATOM 770 C C . VAL A 1 105 ? -14.309 3.278 11.907 1.00 91.12 105 VAL A C 1
ATOM 772 O O . VAL A 1 105 ? -13.945 2.112 11.749 1.00 91.12 105 VAL A O 1
ATOM 775 N N . VAL A 1 106 ? -15.593 3.634 11.835 1.00 90.69 106 VAL A N 1
ATOM 776 C CA . VAL A 1 106 ? -16.673 2.673 11.571 1.00 90.69 106 VAL A CA 1
ATOM 777 C C . VAL A 1 106 ? -16.560 2.086 10.163 1.00 90.69 106 VAL A C 1
ATOM 779 O O . VAL A 1 106 ? -16.781 0.887 9.989 1.00 90.69 106 VAL A O 1
ATOM 782 N N . ALA A 1 107 ? -16.185 2.890 9.164 1.00 90.00 107 ALA A N 1
ATOM 783 C CA . ALA A 1 107 ? -15.955 2.415 7.803 1.00 90.00 107 ALA A CA 1
ATOM 784 C C . ALA A 1 107 ? -14.854 1.344 7.767 1.00 90.00 107 ALA A C 1
ATOM 786 O O . ALA A 1 107 ? -15.094 0.255 7.243 1.00 90.00 107 ALA A O 1
ATOM 787 N N . ILE A 1 108 ? -13.716 1.595 8.427 1.00 87.44 108 ILE A N 1
ATOM 788 C CA . ILE A 1 108 ? -12.612 0.627 8.548 1.00 87.44 108 ILE A CA 1
ATOM 789 C C . ILE A 1 108 ? -13.094 -0.663 9.229 1.00 87.44 108 ILE A C 1
ATOM 791 O O . ILE A 1 108 ? -12.929 -1.761 8.693 1.00 87.44 108 ILE A O 1
ATOM 795 N N . GLN A 1 109 ? -13.771 -0.550 10.377 1.00 88.12 109 GLN A N 1
ATOM 796 C CA . GLN A 1 109 ? -14.298 -1.705 11.118 1.00 88.12 109 GLN A CA 1
ATOM 797 C C . GLN A 1 109 ? -15.280 -2.545 10.280 1.00 88.12 109 GLN A C 1
ATOM 799 O O . GLN A 1 109 ? -15.276 -3.776 10.347 1.00 88.12 109 GLN A O 1
ATOM 804 N N . GLN A 1 110 ? -16.095 -1.905 9.438 1.00 85.88 110 GLN A N 1
ATOM 805 C CA . GLN A 1 110 ? -17.110 -2.562 8.608 1.00 85.88 110 GLN A CA 1
ATOM 806 C C . GLN A 1 110 ? -16.624 -2.961 7.202 1.00 85.88 110 GLN A C 1
ATOM 808 O O . GLN A 1 110 ? -17.422 -3.516 6.448 1.00 85.88 110 GLN A O 1
ATOM 813 N N . ALA A 1 111 ? -15.351 -2.732 6.848 1.00 81.69 111 ALA A N 1
ATOM 814 C CA . ALA A 1 111 ? -14.839 -2.860 5.472 1.00 81.69 111 ALA A CA 1
ATOM 815 C C . ALA A 1 111 ? -15.672 -2.080 4.445 1.00 81.69 111 ALA A C 1
ATOM 817 O O . ALA A 1 111 ? -15.966 -2.552 3.344 1.00 81.69 111 ALA A O 1
ATOM 818 N N . ARG A 1 112 ? -16.077 -0.868 4.821 1.00 83.44 112 ARG A N 1
ATOM 819 C CA . ARG A 1 112 ? -16.613 0.117 3.888 1.00 83.44 112 ARG A CA 1
ATOM 820 C C . ARG A 1 112 ? -15.486 1.031 3.414 1.00 83.44 112 ARG A C 1
ATOM 822 O O . ARG A 1 112 ? -14.621 1.364 4.220 1.00 83.44 112 ARG A O 1
ATOM 829 N N . PRO A 1 113 ? -15.528 1.496 2.154 1.00 73.94 113 PRO A N 1
ATOM 830 C CA . PRO A 1 113 ? -14.588 2.502 1.687 1.00 73.94 113 PRO A CA 1
ATOM 831 C C . PRO A 1 113 ? -14.735 3.763 2.543 1.00 73.94 113 PRO A C 1
ATOM 833 O O . PRO A 1 113 ? -15.834 4.317 2.665 1.00 73.94 113 PRO A O 1
ATOM 836 N N . ALA A 1 114 ? -13.638 4.197 3.161 1.00 71.38 114 ALA A N 1
ATOM 837 C CA . ALA A 1 114 ? -13.605 5.454 3.888 1.00 71.38 114 ALA A CA 1
ATOM 838 C C . ALA A 1 114 ? -13.644 6.614 2.881 1.00 71.38 114 ALA A C 1
ATOM 840 O O . ALA A 1 114 ? -12.895 6.643 1.910 1.00 71.38 114 ALA A O 1
ATOM 841 N N . SER A 1 115 ? -14.531 7.586 3.101 1.00 71.88 115 SER A N 1
ATOM 842 C CA . SER A 1 115 ? -14.680 8.734 2.194 1.00 71.88 115 SER A CA 1
ATOM 843 C C . SER A 1 115 ? -13.552 9.769 2.321 1.00 71.88 115 SER A C 1
ATOM 845 O O . SER A 1 115 ? -13.468 10.663 1.480 1.00 71.88 115 SER A O 1
ATOM 847 N N . ASN A 1 116 ? -12.738 9.712 3.381 1.00 73.56 116 ASN A N 1
ATOM 848 C CA . ASN A 1 116 ? -11.745 10.735 3.716 1.00 73.56 116 ASN A CA 1
ATOM 849 C C . ASN A 1 116 ? -10.319 10.186 3.564 1.00 73.56 116 ASN A C 1
ATOM 851 O O . ASN A 1 116 ? -10.060 9.035 3.903 1.00 73.56 116 ASN A O 1
ATOM 855 N N . ASN A 1 117 ? -9.385 11.034 3.126 1.00 82.75 117 ASN A N 1
ATOM 856 C CA . ASN A 1 117 ? -7.964 10.690 3.042 1.00 82.75 117 ASN A CA 1
ATOM 857 C C . ASN A 1 117 ? -7.316 10.647 4.445 1.00 82.75 117 ASN A C 1
ATOM 859 O O . ASN A 1 117 ? -7.585 11.509 5.286 1.00 82.75 117 ASN A O 1
ATOM 863 N N . TYR A 1 118 ? -6.413 9.691 4.683 1.00 84.31 118 TYR A N 1
ATOM 864 C CA . TYR A 1 118 ? -5.686 9.514 5.944 1.00 84.31 118 TYR A CA 1
ATOM 865 C C . TYR A 1 118 ? -4.920 10.757 6.407 1.00 84.31 118 TYR A C 1
ATOM 867 O O . TYR A 1 118 ? -4.931 11.063 7.600 1.00 84.31 118 TYR A O 1
ATOM 875 N N . GLU A 1 119 ? -4.318 11.516 5.488 1.00 86.19 119 GLU A N 1
ATOM 876 C CA . GLU A 1 119 ? -3.607 12.757 5.836 1.00 86.19 119 GLU A CA 1
ATOM 877 C C . GLU A 1 119 ? -4.567 13.817 6.401 1.00 86.19 119 GLU A C 1
ATOM 879 O O . GLU A 1 119 ? -4.272 14.479 7.398 1.00 86.19 119 GLU A O 1
ATOM 884 N N . GLU A 1 120 ? -5.765 13.940 5.822 1.00 88.31 120 GLU A N 1
ATOM 885 C CA . GLU A 1 120 ? -6.782 14.874 6.314 1.00 88.31 120 GLU A CA 1
ATOM 886 C C . GLU A 1 120 ? -7.291 14.474 7.702 1.00 88.31 120 GLU A C 1
ATOM 888 O O . GLU A 1 120 ? -7.484 15.335 8.568 1.00 88.31 120 GLU A O 1
ATOM 893 N N . LEU A 1 121 ? -7.477 13.171 7.941 1.00 90.00 121 LEU A N 1
ATOM 894 C CA . LEU A 1 121 ? -7.864 12.641 9.250 1.00 90.00 121 LEU A CA 1
ATOM 895 C C . LEU A 1 121 ? -6.759 12.868 10.289 1.00 90.00 121 LEU A C 1
ATOM 897 O O . LEU A 1 121 ? -7.042 13.289 11.410 1.00 90.00 121 LEU A O 1
ATOM 901 N N . TYR A 1 122 ? -5.497 12.667 9.915 1.00 90.94 122 TYR A N 1
ATOM 902 C CA . TYR A 1 122 ? -4.356 12.898 10.793 1.00 90.94 122 TYR A CA 1
ATOM 903 C C . TYR A 1 122 ? -4.215 14.375 11.191 1.00 90.94 122 TYR A C 1
ATOM 905 O O . TYR A 1 122 ? -4.092 14.688 12.380 1.00 90.94 122 TYR A O 1
ATOM 913 N N . ILE A 1 123 ? -4.307 15.295 10.224 1.00 90.44 123 ILE A N 1
ATOM 914 C CA . ILE A 1 123 ? -4.303 16.743 10.489 1.00 90.44 123 ILE A CA 1
ATOM 915 C C . ILE A 1 123 ? -5.483 17.122 11.389 1.00 90.44 123 ILE A C 1
ATOM 917 O O . ILE A 1 123 ? -5.323 17.891 12.336 1.00 90.44 123 ILE A O 1
ATOM 921 N N . SER A 1 124 ? -6.657 16.545 11.136 1.00 91.12 124 SER A N 1
ATOM 922 C CA . SER A 1 124 ? -7.853 16.760 11.950 1.00 91.12 124 SER A CA 1
ATOM 923 C C . SER A 1 124 ? -7.639 16.353 13.410 1.00 91.12 124 SER A C 1
ATOM 925 O O . SER A 1 124 ? -7.936 17.134 14.314 1.00 91.12 124 SER A O 1
ATOM 927 N N . VAL A 1 125 ? -7.069 15.169 13.660 1.00 92.44 125 VAL A N 1
ATOM 928 C CA . VAL A 1 125 ? -6.734 14.711 15.020 1.00 92.44 125 VAL A CA 1
ATOM 929 C C . VAL A 1 125 ? -5.696 15.625 15.666 1.00 92.44 125 VAL A C 1
ATOM 931 O O . VAL A 1 125 ? -5.866 16.003 16.825 1.00 92.44 125 VAL A O 1
ATOM 934 N N . ARG A 1 126 ? -4.647 16.020 14.931 1.00 92.38 126 ARG A N 1
ATOM 935 C CA . ARG A 1 126 ? -3.624 16.950 15.432 1.00 92.38 126 ARG A CA 1
ATOM 936 C C . ARG A 1 126 ? -4.252 18.260 15.904 1.00 92.38 126 ARG A C 1
ATOM 938 O O . ARG A 1 126 ? -4.018 18.650 17.044 1.00 92.38 126 ARG A O 1
ATOM 945 N N . ASN A 1 127 ? -5.079 18.888 15.070 1.00 90.94 127 ASN A N 1
ATOM 946 C CA . ASN A 1 127 ? -5.734 20.154 15.400 1.00 90.94 127 ASN A CA 1
ATOM 947 C C . ASN A 1 127 ? -6.631 20.010 16.639 1.00 90.94 127 ASN A C 1
ATOM 949 O O . ASN A 1 127 ? -6.542 20.804 17.568 1.00 90.94 127 ASN A O 1
ATOM 953 N N . LEU A 1 128 ? -7.439 18.946 16.710 1.00 90.50 128 LEU A N 1
ATOM 954 C CA . LEU A 1 128 ? -8.291 18.695 17.875 1.00 90.50 128 LEU A CA 1
ATOM 955 C C . LEU A 1 128 ? -7.480 18.466 19.164 1.00 90.50 128 LEU A C 1
ATOM 957 O O . LEU A 1 128 ? -7.906 18.881 20.245 1.00 90.50 128 LEU A O 1
ATOM 961 N N . CYS A 1 129 ? -6.318 17.820 19.071 1.00 92.31 129 CYS A N 1
ATOM 962 C CA . CYS A 1 129 ? -5.398 17.670 20.196 1.00 92.31 129 CYS A CA 1
ATOM 963 C C . CYS A 1 129 ? -4.795 19.015 20.627 1.00 92.31 129 CYS A C 1
ATOM 965 O O . CYS A 1 129 ? -4.727 19.280 21.828 1.00 92.31 129 CYS A O 1
ATOM 967 N N . GLU A 1 130 ? -4.405 19.870 19.677 1.00 90.69 130 GLU A N 1
ATOM 968 C CA . GLU A 1 130 ? -3.920 21.234 19.944 1.00 90.69 130 GLU A CA 1
ATOM 969 C C . GLU A 1 130 ? -4.998 22.110 20.606 1.00 90.69 130 GLU A C 1
ATOM 971 O O . GLU A 1 130 ? -4.691 22.895 21.502 1.00 90.69 130 GLU A O 1
ATOM 976 N N . ASP A 1 131 ? -6.270 21.894 20.258 1.00 89.50 131 ASP A N 1
ATOM 977 C CA . ASP A 1 131 ? -7.438 22.543 20.868 1.00 89.50 131 ASP A CA 1
ATOM 978 C C . ASP A 1 131 ? -7.846 21.944 22.237 1.00 89.50 131 ASP A C 1
ATOM 980 O O . ASP A 1 131 ? -8.880 22.305 22.809 1.00 89.50 131 ASP A O 1
ATOM 984 N N . GLY A 1 132 ? -7.066 21.005 22.787 1.00 90.88 132 GLY A N 1
ATOM 985 C CA . GLY A 1 132 ? -7.307 20.411 24.106 1.00 90.88 132 GLY A CA 1
ATOM 986 C C . GLY A 1 132 ? -8.442 19.381 24.152 1.00 90.88 132 GLY A C 1
ATOM 987 O O . GLY A 1 132 ? -8.934 19.058 25.233 1.00 90.88 132 GLY A O 1
ATOM 988 N N . LYS A 1 133 ? -8.8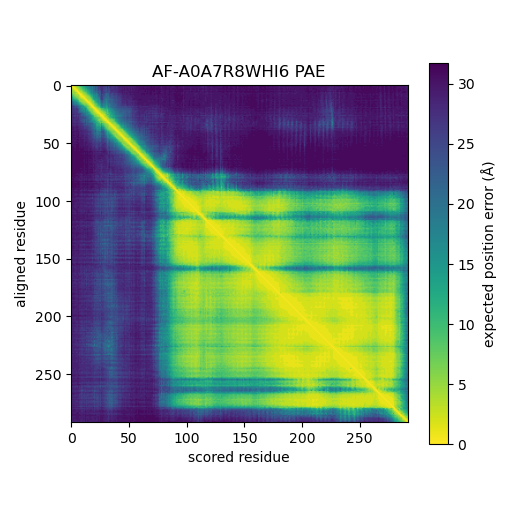71 18.836 23.005 1.00 90.50 133 LYS A N 1
ATOM 989 C CA . LYS A 1 133 ? -9.920 17.799 22.912 1.00 90.50 133 LYS A CA 1
ATOM 990 C C . LYS A 1 133 ? -9.378 16.366 22.957 1.00 90.50 133 LYS A C 1
ATOM 992 O O . LYS A 1 133 ? -10.130 15.433 22.691 1.00 90.50 133 LYS A O 1
ATOM 997 N N . ALA A 1 134 ? -8.112 16.173 23.327 1.00 92.19 134 ALA A N 1
ATOM 998 C CA . ALA A 1 134 ? -7.452 14.865 23.339 1.00 92.19 134 ALA A CA 1
ATOM 999 C C . ALA A 1 134 ? -8.211 13.797 24.154 1.00 92.19 134 ALA A C 1
ATOM 1001 O O . ALA A 1 134 ? -8.386 12.679 23.678 1.00 92.19 134 ALA A O 1
ATOM 1002 N N . GLU A 1 135 ? -8.721 14.144 25.343 1.00 94.31 135 GLU A N 1
ATOM 1003 C CA . GLU A 1 135 ? -9.502 13.217 26.180 1.00 94.31 135 GLU A CA 1
ATOM 1004 C C . GLU A 1 135 ? -10.805 12.782 25.496 1.00 94.31 135 GLU A C 1
ATOM 1006 O O . GLU A 1 135 ? -11.149 11.602 25.502 1.00 94.31 135 GLU A O 1
ATOM 1011 N N . ALA A 1 136 ? -11.497 13.715 24.836 1.00 91.25 136 ALA A N 1
ATOM 1012 C CA . ALA A 1 136 ? -12.728 13.421 24.110 1.00 91.25 136 ALA A CA 1
ATOM 1013 C C . ALA A 1 136 ? -12.473 12.507 22.901 1.00 91.25 136 ALA A C 1
ATOM 1015 O O . ALA A 1 136 ? -13.239 11.572 22.677 1.00 91.25 136 ALA A O 1
ATOM 1016 N N . ILE A 1 137 ? -11.385 12.743 22.155 1.00 93.50 137 ILE A N 1
ATOM 1017 C CA . ILE A 1 137 ? -10.972 11.876 21.038 1.00 93.50 137 ILE A CA 1
ATOM 1018 C C . ILE A 1 137 ? -10.675 10.468 21.553 1.00 93.50 137 ILE A C 1
ATOM 1020 O O . ILE A 1 137 ? -11.172 9.493 20.993 1.00 93.50 137 ILE A O 1
ATOM 1024 N N . TYR A 1 138 ? -9.895 10.357 22.633 1.00 94.88 138 TYR A N 1
ATOM 1025 C CA . TYR A 1 138 ? -9.550 9.066 23.219 1.00 94.88 138 TYR A CA 1
ATOM 1026 C C . TYR A 1 138 ? -10.791 8.312 23.702 1.00 94.88 138 TYR A C 1
ATOM 1028 O O . TYR A 1 138 ? -10.965 7.150 23.343 1.00 94.88 138 TYR A O 1
ATOM 1036 N N . SER A 1 139 ? -11.669 8.972 24.467 1.00 95.81 139 SER A N 1
ATOM 1037 C CA . SER A 1 139 ? -12.915 8.365 24.948 1.00 95.81 139 SER A CA 1
ATOM 1038 C C . SER A 1 139 ? -13.753 7.860 23.781 1.00 95.81 139 SER A C 1
ATOM 1040 O O . SER A 1 139 ? -14.190 6.716 23.788 1.00 95.81 139 SER A O 1
ATOM 1042 N N . LYS A 1 140 ? -13.908 8.674 22.732 1.00 93.94 140 LYS A N 1
ATOM 1043 C CA . LYS A 1 140 ? -14.706 8.298 21.567 1.00 93.94 140 LYS A CA 1
ATOM 1044 C C . LYS A 1 140 ? -14.108 7.109 20.812 1.00 93.94 140 LYS A C 1
ATOM 1046 O O . LYS A 1 140 ? -14.834 6.182 20.464 1.00 93.94 140 LYS A O 1
ATOM 1051 N N . LEU A 1 141 ? -12.795 7.111 20.576 1.00 94.69 141 LEU A N 1
ATOM 1052 C CA . LEU A 1 141 ? -12.100 5.995 19.929 1.00 94.69 141 LEU A CA 1
ATOM 1053 C C . LEU A 1 141 ? -12.207 4.709 20.759 1.00 94.69 141 LEU A C 1
ATOM 1055 O O . LEU A 1 141 ? -12.409 3.629 20.200 1.00 94.69 141 LEU A O 1
ATOM 1059 N N . LYS A 1 142 ? -12.095 4.827 22.085 1.00 95.81 142 LYS A N 1
ATOM 1060 C CA . LYS A 1 142 ? -12.257 3.713 23.017 1.00 95.81 142 LYS A CA 1
ATOM 1061 C C . LYS A 1 142 ? -13.662 3.120 22.924 1.00 95.81 142 LYS A C 1
ATOM 1063 O O . LYS A 1 142 ? -13.772 1.919 22.701 1.00 95.81 142 LYS A O 1
ATOM 1068 N N . ASP A 1 143 ? -14.704 3.946 22.998 1.00 95.56 143 ASP A N 1
ATOM 1069 C CA . ASP A 1 143 ? -16.098 3.490 22.925 1.00 95.56 143 ASP A CA 1
ATOM 1070 C C . ASP A 1 143 ? -16.387 2.758 21.602 1.00 95.56 143 ASP A C 1
ATOM 1072 O O . ASP A 1 143 ? -17.013 1.696 21.584 1.00 95.56 143 ASP A O 1
ATOM 1076 N N . LEU A 1 144 ? -15.884 3.290 20.480 1.00 95.06 144 LEU A N 1
ATOM 1077 C CA . LEU A 1 144 ? -16.006 2.650 19.164 1.00 95.06 144 LEU A CA 1
ATOM 1078 C C . LEU A 1 144 ? -15.258 1.313 19.098 1.00 95.06 144 LEU A C 1
ATOM 1080 O O . LEU A 1 144 ? -15.741 0.361 18.485 1.00 95.06 144 LEU A O 1
ATOM 1084 N N . SER A 1 145 ? -14.087 1.228 19.727 1.00 93.38 145 SER A N 1
ATOM 1085 C CA . SER A 1 145 ? -13.282 0.004 19.757 1.00 93.38 145 SER A CA 1
ATOM 1086 C C . SER A 1 145 ? -13.927 -1.074 20.628 1.00 93.38 145 SER A C 1
ATOM 1088 O O .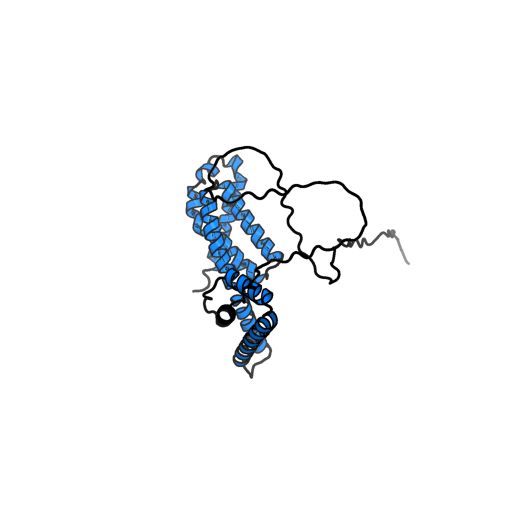 SER A 1 145 ? -14.036 -2.220 20.198 1.00 93.38 145 SER A O 1
ATOM 1090 N N . GLU A 1 146 ? -14.409 -0.718 21.822 1.00 95.38 146 GLU A N 1
ATOM 1091 C CA . GLU A 1 146 ? -15.109 -1.640 22.726 1.00 95.38 146 GLU A CA 1
ATOM 1092 C C . GLU A 1 146 ? -16.405 -2.160 22.095 1.00 95.38 146 GLU A C 1
ATOM 1094 O O . GLU A 1 146 ? -16.658 -3.365 22.110 1.00 95.38 146 GLU A O 1
ATOM 1099 N N . SER A 1 147 ? -17.180 -1.277 21.458 1.00 94.88 147 SER A N 1
ATOM 1100 C CA . SER A 1 147 ? -18.393 -1.655 20.725 1.00 94.88 147 SER A CA 1
ATOM 1101 C C . SER A 1 147 ? -18.098 -2.647 19.592 1.00 94.88 147 SER A C 1
ATOM 1103 O O . SER A 1 147 ? -18.802 -3.648 19.432 1.00 94.88 147 SER A O 1
ATOM 1105 N N . TYR A 1 148 ? -17.019 -2.421 18.837 1.00 92.38 148 TYR A N 1
ATOM 1106 C CA . TYR A 1 148 ? -16.594 -3.338 17.782 1.00 92.38 148 TYR A CA 1
ATOM 1107 C C . TYR A 1 148 ? -16.157 -4.698 18.335 1.00 92.38 148 TYR A C 1
ATOM 1109 O O . TYR A 1 148 ? -16.634 -5.726 17.854 1.00 92.38 148 TYR A O 1
ATOM 1117 N N . VAL A 1 149 ? -15.313 -4.728 19.370 1.00 92.62 149 VAL A N 1
ATOM 1118 C CA . VAL A 1 149 ? -14.862 -5.983 19.997 1.00 92.62 149 VAL A CA 1
ATOM 1119 C C . VAL A 1 149 ? -16.046 -6.773 20.555 1.00 92.62 149 VAL A C 1
ATOM 1121 O O . VAL A 1 149 ? -16.112 -7.987 20.370 1.00 92.62 149 VAL A O 1
ATOM 1124 N N . GLU A 1 150 ? -17.023 -6.102 21.162 1.00 94.12 150 GLU A N 1
ATOM 1125 C CA . GLU A 1 150 ? -18.244 -6.747 21.647 1.00 94.12 150 GLU A CA 1
ATOM 1126 C C . GLU A 1 150 ? -19.091 -7.309 20.492 1.00 94.12 150 GLU A C 1
ATOM 1128 O O . GLU A 1 150 ? -19.698 -8.374 20.613 1.00 94.12 150 GLU A O 1
ATOM 1133 N N . SER A 1 151 ? -19.103 -6.641 19.334 1.00 92.31 151 SER A N 1
ATOM 1134 C CA . SER A 1 151 ? -19.759 -7.164 18.129 1.00 92.31 151 SER A CA 1
ATOM 1135 C C . SER A 1 151 ? -19.067 -8.415 17.576 1.00 92.31 151 SER A C 1
ATOM 1137 O O . SER A 1 151 ? -19.754 -9.341 17.149 1.00 92.31 151 SER A O 1
ATOM 1139 N N . VAL A 1 152 ? -17.732 -8.470 17.635 1.00 91.25 152 VAL A N 1
ATOM 1140 C CA . VAL A 1 152 ? -16.935 -9.640 17.238 1.00 91.25 152 VAL A CA 1
ATOM 1141 C C . VAL A 1 152 ? -17.160 -10.785 18.218 1.00 91.25 152 VAL A C 1
ATOM 1143 O O . VAL A 1 152 ? -17.406 -11.912 17.798 1.00 91.25 152 VAL A O 1
ATOM 1146 N N . ARG A 1 153 ? -17.168 -10.500 19.525 1.00 91.06 153 ARG A N 1
ATOM 1147 C CA . ARG A 1 153 ? -17.462 -11.488 20.570 1.00 91.06 153 ARG A CA 1
ATOM 1148 C C . ARG A 1 153 ? -18.792 -12.196 20.320 1.00 91.06 153 ARG A C 1
ATOM 1150 O O . ARG A 1 153 ? -18.857 -13.411 20.445 1.00 91.06 153 ARG A O 1
ATOM 1157 N N . LYS A 1 154 ? -19.831 -11.452 19.934 1.00 91.56 154 LYS A N 1
ATOM 1158 C CA . LYS A 1 154 ? -21.164 -12.003 19.623 1.00 91.56 154 LYS A CA 1
ATOM 1159 C C . LYS A 1 154 ? -21.204 -12.872 18.363 1.00 91.56 154 LYS A C 1
ATOM 1161 O O . LYS A 1 154 ? -22.157 -13.622 18.189 1.00 91.56 154 LYS A O 1
ATOM 1166 N N . GLN A 1 155 ? -20.219 -12.746 17.475 1.00 89.38 155 GLN A N 1
ATOM 1167 C CA . GLN A 1 155 ? -20.097 -13.569 16.267 1.00 89.38 155 GLN A CA 1
ATOM 1168 C C . GLN A 1 155 ? -19.322 -14.868 16.523 1.00 89.38 155 GLN A C 1
ATOM 1170 O O . GLN A 1 155 ? -19.383 -15.780 15.698 1.00 89.38 155 GLN A O 1
ATOM 1175 N N . LEU A 1 156 ? -18.595 -14.968 17.642 1.00 89.38 156 LEU A N 1
ATOM 1176 C CA . LEU A 1 156 ? -17.863 -16.177 18.003 1.00 89.38 156 LEU A CA 1
ATOM 1177 C C . LEU A 1 156 ? -18.824 -17.255 18.538 1.00 89.38 156 LEU A C 1
ATOM 1179 O O . LEU A 1 156 ? -19.743 -16.928 19.291 1.00 89.38 156 LEU A O 1
ATOM 1183 N N . PRO A 1 157 ? -18.627 -18.540 18.184 1.00 88.31 157 PRO A N 1
ATOM 1184 C CA . PRO A 1 157 ? -19.458 -19.623 18.704 1.00 88.31 157 PRO A CA 1
ATOM 1185 C C . PRO A 1 157 ? -19.309 -19.759 20.227 1.00 88.31 157 PRO A C 1
ATOM 1187 O O . PRO A 1 157 ? -18.187 -19.858 20.722 1.00 88.31 157 PRO A O 1
ATOM 1190 N N . GLU A 1 158 ? -20.427 -19.810 20.962 1.00 81.44 158 GLU A N 1
ATOM 1191 C CA . GLU A 1 158 ? -20.417 -20.017 22.424 1.00 81.44 158 GLU A CA 1
ATOM 1192 C C . GLU A 1 158 ? -19.977 -21.437 22.810 1.00 81.44 158 GLU A C 1
ATOM 1194 O O . GLU A 1 158 ? -19.311 -21.627 23.826 1.00 81.44 158 GLU A O 1
ATOM 1199 N N . GLU A 1 159 ? -20.302 -22.428 21.976 1.00 82.25 159 GLU A N 1
ATOM 1200 C CA . GLU A 1 159 ? -19.936 -23.829 22.177 1.00 82.25 159 GLU A CA 1
ATOM 1201 C C . GLU A 1 159 ? -19.127 -24.338 20.980 1.00 82.25 159 GLU A C 1
ATOM 1203 O O . GLU A 1 159 ? -19.660 -24.658 19.916 1.00 82.25 159 GLU A O 1
ATOM 1208 N N . CYS A 1 160 ? -17.811 -24.413 21.145 1.00 85.06 160 CYS A N 1
ATOM 1209 C CA . CYS A 1 160 ? -16.910 -25.078 20.211 1.00 85.06 160 CYS A CA 1
ATOM 1210 C C . CYS A 1 160 ? -15.691 -25.627 20.962 1.00 85.06 160 CYS A C 1
ATOM 1212 O O . CYS A 1 160 ? -15.474 -25.302 22.128 1.00 85.06 160 CYS A O 1
ATOM 1214 N N . ASN A 1 161 ? -14.918 -26.507 20.320 1.00 92.38 161 ASN A N 1
ATOM 1215 C CA . ASN A 1 161 ? -13.652 -26.952 20.897 1.00 92.38 161 ASN A CA 1
ATOM 1216 C C . ASN A 1 161 ? -12.589 -25.844 20.784 1.00 92.38 161 ASN A C 1
ATOM 1218 O O . ASN A 1 161 ? -12.683 -24.956 19.930 1.00 92.38 161 ASN A O 1
ATOM 1222 N N . ASP A 1 162 ? -11.553 -25.930 21.617 1.00 91.69 162 ASP A N 1
ATOM 1223 C CA . ASP A 1 162 ? -10.509 -24.904 21.700 1.00 91.69 162 ASP A CA 1
ATOM 1224 C C . ASP A 1 162 ? -9.845 -24.629 20.340 1.00 91.69 162 ASP A C 1
ATOM 1226 O O . ASP A 1 162 ? -9.601 -23.479 19.985 1.00 91.69 162 ASP A O 1
ATOM 1230 N N . GLU A 1 163 ? -9.603 -25.661 19.528 1.00 92.38 163 GLU A N 1
ATOM 1231 C CA . GLU A 1 163 ? -8.978 -25.502 18.208 1.00 92.38 163 GLU A CA 1
ATOM 1232 C C . GLU A 1 163 ? -9.836 -24.687 17.229 1.00 92.38 163 GLU A C 1
ATOM 1234 O O . GLU A 1 163 ? -9.317 -23.826 16.513 1.00 92.38 163 GLU A O 1
ATOM 1239 N N . VAL A 1 164 ? -11.147 -24.947 17.180 1.00 91.06 164 VAL A N 1
ATOM 1240 C CA . VAL A 1 164 ? -12.077 -24.210 16.313 1.00 91.06 164 VAL A CA 1
ATOM 1241 C C . VAL A 1 164 ? -12.247 -22.783 16.82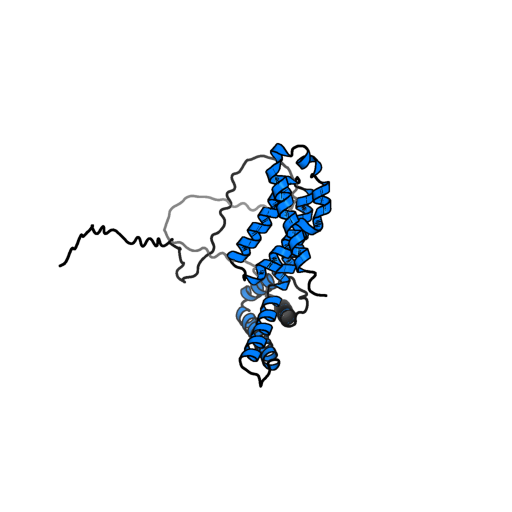3 1.00 91.06 164 VAL A C 1
ATOM 1243 O O . VAL A 1 164 ? -12.206 -21.851 16.017 1.00 91.06 164 VAL A O 1
ATOM 1246 N N . TYR A 1 165 ? -12.345 -22.594 18.141 1.00 92.56 165 TYR A N 1
ATOM 1247 C CA . TYR A 1 165 ? -12.404 -21.265 18.748 1.00 92.56 165 TYR A CA 1
ATOM 1248 C C . TYR A 1 165 ? -11.176 -20.421 18.384 1.00 92.56 165 TYR A C 1
ATOM 1250 O O . TYR A 1 165 ? -11.307 -19.294 17.900 1.00 92.56 165 TYR A O 1
ATOM 1258 N N . MET A 1 166 ? -9.973 -20.984 18.550 1.00 93.38 166 MET A N 1
ATOM 1259 C CA . MET A 1 166 ? -8.717 -20.296 18.238 1.00 93.38 166 MET A CA 1
ATOM 1260 C C . MET A 1 166 ? -8.606 -19.942 16.755 1.00 93.38 166 MET A C 1
ATOM 1262 O O . MET A 1 166 ? -8.117 -18.861 16.426 1.00 93.38 166 MET A O 1
ATOM 1266 N N . ARG A 1 167 ? -9.107 -20.800 15.856 1.00 92.88 167 ARG A N 1
ATOM 1267 C CA . ARG A 1 167 ? -9.156 -20.500 14.419 1.00 92.88 167 ARG A CA 1
ATOM 1268 C C . ARG A 1 167 ? -10.101 -19.334 14.120 1.00 92.88 167 ARG A C 1
ATOM 1270 O O . ARG A 1 167 ? -9.697 -18.405 13.432 1.00 92.88 167 ARG A O 1
ATOM 1277 N N . HIS A 1 168 ? -11.302 -19.315 14.702 1.00 92.00 168 HIS A N 1
ATOM 1278 C CA . HIS A 1 168 ? -12.220 -18.182 14.546 1.00 92.00 168 HIS A CA 1
ATOM 1279 C C . HIS A 1 168 ? -11.635 -16.875 15.087 1.00 92.00 168 HIS A C 1
ATOM 1281 O O . HIS A 1 168 ? -11.772 -15.834 14.442 1.00 92.00 168 HIS A O 1
ATOM 1287 N N . LEU A 1 169 ? -10.967 -16.912 16.243 1.00 91.94 169 LEU A N 1
ATOM 1288 C CA . LEU A 1 169 ? -10.298 -15.740 16.806 1.00 91.94 169 LEU A CA 1
ATOM 1289 C C . LEU A 1 169 ? -9.180 -15.243 15.878 1.00 91.94 169 LEU A C 1
ATOM 1291 O O . LEU A 1 169 ? -9.086 -14.046 15.605 1.00 91.94 169 LEU A O 1
ATOM 1295 N N . GLN A 1 170 ? -8.361 -16.165 15.364 1.00 92.12 170 GLN A N 1
ATOM 1296 C CA . GLN A 1 170 ? -7.299 -15.859 14.411 1.00 92.12 170 GLN A CA 1
ATOM 1297 C C . GLN A 1 170 ? -7.854 -15.238 13.124 1.00 92.12 170 GLN A C 1
ATOM 1299 O O . GLN A 1 170 ? -7.279 -14.267 12.633 1.00 92.12 170 GLN A O 1
ATOM 1304 N N . ASP A 1 171 ? -8.969 -15.751 12.604 1.00 91.81 171 ASP A N 1
ATOM 1305 C CA . ASP A 1 171 ? -9.608 -15.232 11.394 1.00 91.81 171 ASP A CA 1
ATOM 1306 C C . ASP A 1 171 ? -10.156 -13.815 11.602 1.00 91.81 171 ASP A C 1
ATOM 1308 O O . ASP A 1 171 ? -9.959 -12.955 10.744 1.00 91.81 171 ASP A O 1
ATOM 1312 N N . HIS A 1 172 ? -10.795 -13.535 12.744 1.00 91.19 172 HIS A N 1
ATOM 1313 C CA . HIS A 1 172 ? -11.282 -12.186 13.061 1.00 91.19 172 HIS A CA 1
ATOM 1314 C C . HIS A 1 172 ? -10.135 -11.199 13.280 1.00 91.19 172 HIS A C 1
ATOM 1316 O O . HIS A 1 172 ? -10.188 -10.075 12.778 1.00 91.19 172 HIS A O 1
ATOM 1322 N N . TRP A 1 173 ? -9.080 -11.615 13.988 1.00 90.88 173 TRP A N 1
ATOM 1323 C CA . TRP A 1 173 ? -7.885 -10.794 14.171 1.00 90.88 173 TRP A CA 1
ATOM 1324 C C . TRP A 1 173 ? -7.216 -10.486 12.832 1.00 90.88 173 TRP A C 1
ATOM 1326 O O . TRP A 1 173 ? -6.916 -9.330 12.542 1.00 90.88 173 TRP A O 1
ATOM 1336 N N . LYS A 1 174 ? -7.048 -11.504 11.980 1.00 90.25 174 LYS A N 1
ATOM 1337 C CA . LYS A 1 174 ? -6.492 -11.339 10.637 1.00 90.25 174 LYS A CA 1
ATOM 1338 C C . LYS A 1 174 ? -7.323 -10.362 9.808 1.00 90.25 174 LYS A C 1
ATOM 1340 O O . LYS A 1 174 ? -6.757 -9.429 9.257 1.00 90.25 174 LYS A O 1
ATOM 1345 N N . GLN A 1 175 ? -8.643 -10.534 9.757 1.00 89.56 175 GLN A N 1
ATOM 1346 C CA . GLN A 1 175 ? -9.525 -9.622 9.022 1.00 89.56 175 GLN A CA 1
ATOM 1347 C C . GLN A 1 175 ? -9.424 -8.183 9.529 1.00 89.56 175 GLN A C 1
ATOM 1349 O O . GLN A 1 175 ? -9.444 -7.252 8.730 1.00 89.56 175 GLN A O 1
ATOM 1354 N N . TYR A 1 176 ? -9.305 -7.993 10.843 1.00 88.06 176 TYR A N 1
ATOM 1355 C CA . TYR A 1 176 ? -9.110 -6.671 11.425 1.00 88.06 176 TYR A CA 1
ATOM 1356 C C . TYR A 1 176 ? -7.768 -6.054 11.003 1.00 88.06 176 TYR A C 1
ATOM 1358 O O . TYR A 1 176 ? -7.755 -4.928 10.514 1.00 88.06 176 TYR A O 1
ATOM 1366 N N . CYS A 1 177 ? -6.657 -6.789 11.121 1.00 88.62 177 CYS A N 1
ATOM 1367 C CA . CYS A 1 177 ? -5.343 -6.324 10.663 1.00 88.62 177 CYS A CA 1
ATOM 1368 C C . CYS A 1 177 ? -5.336 -5.992 9.165 1.00 88.62 177 CYS A C 1
ATOM 1370 O O . CYS A 1 177 ? -4.821 -4.945 8.775 1.00 88.62 177 CYS A O 1
ATOM 1372 N N . ASP A 1 178 ? -5.947 -6.854 8.348 1.00 88.00 178 ASP A N 1
ATOM 1373 C CA . ASP A 1 178 ? -6.019 -6.664 6.903 1.00 88.00 178 ASP A CA 1
ATOM 1374 C C . ASP A 1 178 ? -6.779 -5.358 6.568 1.00 88.00 178 ASP A C 1
ATOM 1376 O O . ASP A 1 178 ? -6.336 -4.583 5.726 1.00 88.00 178 ASP A O 1
ATOM 1380 N N . ARG A 1 179 ? -7.885 -5.064 7.272 1.00 86.12 179 ARG A N 1
ATOM 1381 C CA . ARG A 1 179 ? -8.710 -3.854 7.063 1.00 86.12 179 ARG A CA 1
ATOM 1382 C C . ARG A 1 179 ? -8.088 -2.565 7.586 1.00 86.12 179 ARG A C 1
ATOM 1384 O O . ARG A 1 179 ? -8.309 -1.517 7.003 1.00 86.12 179 ARG A O 1
ATOM 1391 N N . VAL A 1 180 ? -7.389 -2.621 8.717 1.00 85.88 180 VAL A N 1
ATOM 1392 C CA . VAL A 1 180 ? -6.828 -1.421 9.363 1.00 85.88 180 VAL A CA 1
ATOM 1393 C C . VAL A 1 180 ? -5.559 -0.941 8.662 1.00 85.88 180 VAL A C 1
ATOM 1395 O O . VAL A 1 180 ? -5.180 0.218 8.821 1.00 85.88 180 VAL A O 1
ATOM 1398 N N . PHE A 1 181 ? -4.879 -1.825 7.930 1.00 88.88 181 PHE A N 1
ATOM 1399 C CA . PHE A 1 181 ? -3.584 -1.508 7.342 1.00 88.88 181 PHE A CA 1
ATOM 1400 C C . PHE A 1 181 ? -3.364 -2.136 5.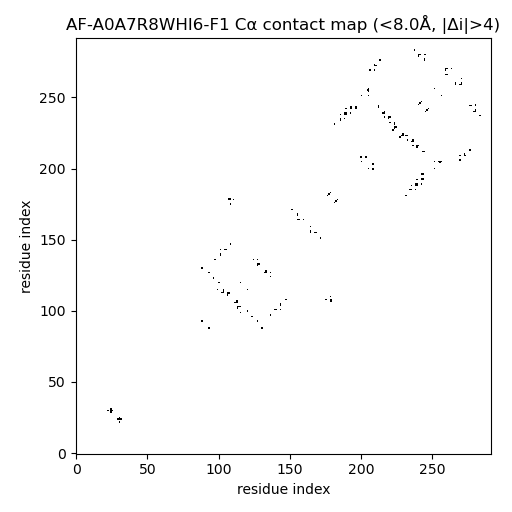965 1.00 88.88 181 PHE A C 1
ATOM 1402 O O . PHE A 1 181 ? -3.136 -1.405 5.008 1.00 88.88 181 PHE A O 1
ATOM 1409 N N . GLU A 1 182 ? -3.398 -3.469 5.861 1.00 91.69 182 GLU A N 1
ATOM 1410 C CA . GLU A 1 182 ? -2.844 -4.182 4.697 1.00 91.69 182 GLU A CA 1
ATOM 1411 C C . GLU A 1 182 ? -3.527 -3.791 3.379 1.00 91.69 182 GLU A C 1
ATOM 1413 O O . GLU A 1 182 ? -2.845 -3.547 2.387 1.00 91.69 182 GLU A O 1
ATOM 1418 N N . ILE A 1 183 ? -4.861 -3.698 3.362 1.00 89.69 183 ILE A N 1
ATOM 1419 C CA . ILE A 1 183 ? -5.630 -3.366 2.153 1.00 89.69 183 ILE A CA 1
ATOM 1420 C C . ILE A 1 183 ? -5.251 -1.973 1.643 1.00 89.69 183 ILE A C 1
ATOM 1422 O O . ILE A 1 183 ? -4.790 -1.843 0.510 1.00 89.69 183 ILE A O 1
ATOM 1426 N N . ASP A 1 184 ? -5.365 -0.947 2.486 1.00 87.50 184 ASP A N 1
ATOM 1427 C CA . ASP A 1 184 ? -5.073 0.431 2.079 1.00 87.50 184 ASP A CA 1
ATOM 1428 C C . ASP A 1 184 ? -3.595 0.638 1.743 1.00 87.50 184 ASP A C 1
ATOM 1430 O O . ASP A 1 184 ? -3.251 1.402 0.836 1.00 87.50 184 ASP A O 1
ATOM 1434 N N . PHE A 1 185 ? -2.707 -0.054 2.462 1.00 92.69 185 PHE A N 1
ATOM 1435 C CA . PHE A 1 185 ? -1.276 -0.057 2.190 1.00 92.69 185 PHE A CA 1
ATOM 1436 C C . PHE A 1 185 ? -0.980 -0.589 0.784 1.00 92.69 185 PHE A C 1
ATOM 1438 O O . PHE A 1 185 ? -0.234 0.045 0.030 1.00 92.69 185 PHE A O 1
ATOM 1445 N N . LEU A 1 186 ? -1.577 -1.724 0.410 1.00 95.25 186 LEU A N 1
ATOM 1446 C CA . LEU A 1 186 ? -1.382 -2.330 -0.904 1.00 95.25 186 LEU A CA 1
ATOM 1447 C C . LEU A 1 186 ? -2.044 -1.513 -2.017 1.00 95.25 186 LEU A C 1
ATOM 1449 O O . LEU A 1 186 ? -1.421 -1.334 -3.060 1.00 95.25 186 LEU A O 1
ATOM 1453 N N . GLU A 1 187 ? -3.243 -0.964 -1.802 1.00 93.12 187 GLU A N 1
ATOM 1454 C CA . GLU A 1 187 ? -3.914 -0.087 -2.775 1.00 93.12 187 GLU A CA 1
ATOM 1455 C C . GLU A 1 187 ? -3.122 1.203 -3.026 1.00 93.12 187 GLU A C 1
ATOM 1457 O O . GLU A 1 187 ? -2.892 1.589 -4.174 1.00 93.12 187 GLU A O 1
ATOM 1462 N N . SER A 1 188 ? -2.624 1.837 -1.961 1.00 92.56 188 SER A N 1
ATOM 1463 C CA . SER A 1 188 ? -1.768 3.025 -2.074 1.00 92.56 188 SER A CA 1
ATOM 1464 C C . SER A 1 188 ? -0.456 2.706 -2.793 1.00 92.56 188 SER A C 1
ATOM 1466 O O . SER A 1 188 ? 0.037 3.510 -3.583 1.00 92.56 188 SER A O 1
ATOM 1468 N N . THR A 1 189 ? 0.105 1.520 -2.539 1.00 96.31 189 THR A N 1
ATOM 1469 C CA . THR A 1 189 ? 1.328 1.046 -3.195 1.00 96.31 189 THR A CA 1
ATOM 1470 C C . THR A 1 189 ? 1.098 0.743 -4.680 1.00 96.31 189 THR A C 1
ATOM 1472 O O . THR A 1 189 ? 1.932 1.115 -5.504 1.00 96.31 189 THR A O 1
ATOM 1475 N N . ASP A 1 190 ? -0.033 0.125 -5.039 1.00 97.06 190 ASP A N 1
ATOM 1476 C CA . ASP A 1 190 ? -0.428 -0.143 -6.430 1.00 97.06 190 ASP A CA 1
ATOM 1477 C C . ASP A 1 190 ? -0.560 1.166 -7.213 1.00 97.06 190 ASP A C 1
ATOM 1479 O O . ASP A 1 190 ? 0.055 1.314 -8.269 1.00 97.06 190 ASP A O 1
ATOM 1483 N N . PHE A 1 191 ? -1.261 2.152 -6.646 1.00 96.69 191 PHE A N 1
ATOM 1484 C CA . PHE A 1 191 ? -1.404 3.476 -7.249 1.00 96.69 191 PHE A CA 1
ATOM 1485 C C . PHE A 1 191 ? -0.056 4.191 -7.426 1.00 96.69 191 PHE A C 1
ATOM 1487 O O . PHE A 1 191 ? 0.234 4.712 -8.507 1.00 96.69 191 PHE A O 1
ATOM 1494 N N . LEU A 1 192 ? 0.785 4.193 -6.385 1.00 97.38 192 LEU A N 1
ATOM 1495 C CA . LEU A 1 192 ? 2.102 4.829 -6.416 1.00 97.38 192 LEU A CA 1
ATOM 1496 C C . LEU A 1 192 ? 2.982 4.237 -7.523 1.00 97.38 192 LEU A C 1
ATOM 1498 O O . LEU A 1 192 ? 3.512 4.979 -8.352 1.00 97.38 192 LEU A O 1
ATOM 1502 N N . TYR A 1 193 ? 3.125 2.910 -7.559 1.00 98.38 193 TYR A N 1
ATOM 1503 C CA . TYR A 1 193 ? 3.998 2.257 -8.532 1.00 98.38 193 TYR A CA 1
ATOM 1504 C C . TYR A 1 193 ? 3.418 2.243 -9.949 1.00 98.38 193 TYR A C 1
ATOM 1506 O O . TYR A 1 193 ? 4.205 2.231 -10.891 1.00 98.38 193 TYR A O 1
ATOM 1514 N N . ALA A 1 194 ? 2.096 2.321 -10.132 1.00 97.69 194 ALA A N 1
ATOM 1515 C CA . ALA A 1 194 ? 1.498 2.523 -11.456 1.00 97.69 194 ALA A CA 1
ATOM 1516 C C . ALA A 1 194 ? 1.943 3.861 -12.073 1.00 97.69 194 ALA A C 1
ATOM 1518 O O . ALA A 1 194 ? 2.343 3.937 -13.242 1.00 97.69 194 ALA A O 1
ATOM 1519 N N . GLN A 1 195 ? 1.907 4.927 -11.266 1.00 97.50 195 GLN A N 1
ATOM 1520 C CA . GLN A 1 195 ? 2.341 6.256 -11.684 1.00 97.50 195 GLN A CA 1
ATOM 1521 C C . GLN A 1 195 ? 3.861 6.315 -11.879 1.00 97.50 195 GLN A C 1
ATOM 1523 O O . GLN A 1 195 ? 4.330 6.774 -12.923 1.00 97.50 195 GLN A O 1
ATOM 1528 N N . GLU A 1 196 ? 4.629 5.832 -10.899 1.00 97.06 196 GLU A N 1
ATOM 1529 C CA . GLU A 1 196 ? 6.094 5.870 -10.943 1.00 97.06 196 GLU A CA 1
ATOM 1530 C C . GLU A 1 196 ? 6.637 4.977 -12.070 1.00 97.06 196 GLU A C 1
ATOM 1532 O O . GLU A 1 196 ? 7.546 5.388 -12.788 1.00 97.06 196 GLU A O 1
ATOM 1537 N N . GLY A 1 197 ? 6.047 3.797 -12.286 1.00 96.62 197 GLY A N 1
ATOM 1538 C CA . GLY A 1 197 ? 6.406 2.873 -13.361 1.00 96.62 197 GLY A CA 1
ATOM 1539 C C . GLY A 1 197 ? 6.287 3.514 -14.739 1.00 96.62 197 GLY A C 1
ATOM 1540 O O . GLY A 1 197 ? 7.258 3.495 -15.499 1.00 96.62 197 GLY A O 1
ATOM 1541 N N . SER A 1 198 ? 5.155 4.168 -15.011 1.00 96.38 198 SER A N 1
ATOM 1542 C CA . SER A 1 198 ? 4.921 4.884 -16.270 1.00 96.38 198 SER A CA 1
ATOM 1543 C C . SER A 1 198 ? 5.880 6.070 -16.437 1.00 96.38 198 SER A C 1
ATOM 1545 O O . SER A 1 198 ? 6.556 6.187 -17.458 1.00 96.38 198 SER A O 1
ATOM 1547 N N . GLU A 1 199 ? 6.022 6.917 -15.410 1.00 97.56 199 GLU A N 1
ATOM 1548 C CA . GLU A 1 199 ? 6.913 8.086 -15.453 1.00 97.56 199 GLU A CA 1
ATOM 1549 C C . GLU A 1 199 ? 8.381 7.688 -15.685 1.00 97.56 199 GLU A C 1
ATOM 1551 O O . GLU A 1 199 ? 9.091 8.290 -16.499 1.00 97.56 199 GLU A O 1
ATOM 1556 N N . LYS A 1 200 ? 8.870 6.671 -14.965 1.00 97.62 200 LYS A N 1
ATOM 1557 C CA . LYS A 1 200 ? 10.254 6.203 -15.101 1.00 97.62 200 LYS A CA 1
ATOM 1558 C C . LYS A 1 200 ? 10.479 5.497 -16.421 1.00 97.62 200 LYS A C 1
ATOM 1560 O O . LYS A 1 200 ? 11.549 5.677 -17.002 1.00 97.62 200 LYS A O 1
ATOM 1565 N N . LEU A 1 201 ? 9.494 4.755 -16.921 1.00 95.69 201 LEU A N 1
ATOM 1566 C CA . LEU A 1 201 ? 9.616 4.130 -18.227 1.00 95.69 201 LEU A CA 1
ATOM 1567 C C . LEU A 1 201 ? 9.662 5.167 -19.340 1.00 95.69 201 LEU A C 1
ATOM 1569 O O . LEU A 1 201 ? 10.358 4.923 -20.311 1.00 95.69 201 LEU A O 1
ATOM 1573 N N . ASP A 1 202 ? 9.008 6.320 -19.212 1.00 95.44 202 ASP A N 1
ATOM 1574 C CA . ASP A 1 202 ? 9.104 7.392 -20.207 1.00 95.44 202 ASP A CA 1
ATOM 1575 C C . ASP A 1 202 ? 10.449 8.126 -20.127 1.00 95.44 202 ASP A C 1
ATOM 1577 O O . ASP A 1 202 ? 11.108 8.357 -21.146 1.00 95.44 202 ASP A O 1
ATOM 1581 N N . THR A 1 203 ? 10.891 8.447 -18.910 1.00 96.38 203 THR A N 1
ATOM 1582 C CA . THR A 1 203 ? 12.035 9.343 -18.670 1.00 96.38 203 THR A 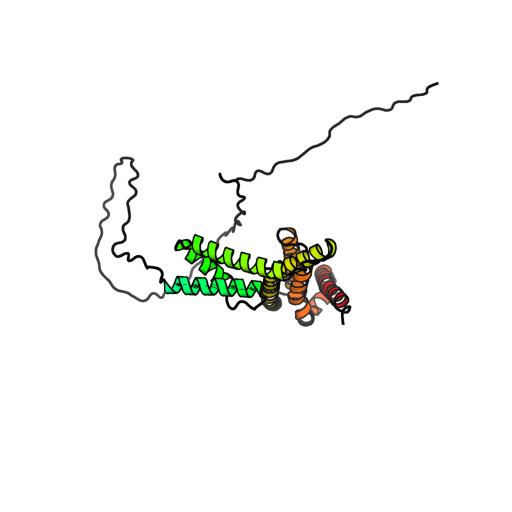CA 1
ATOM 1583 C C . THR A 1 203 ? 13.407 8.670 -18.713 1.00 96.38 203 THR A C 1
ATOM 1585 O O . THR A 1 203 ? 14.385 9.332 -19.064 1.00 96.38 203 THR A O 1
ATOM 1588 N N . LEU A 1 204 ? 13.511 7.384 -18.365 1.00 95.56 204 LEU A N 1
ATOM 1589 C CA . LEU A 1 204 ? 14.784 6.657 -18.295 1.00 95.56 204 LEU A CA 1
ATOM 1590 C C . LEU A 1 204 ? 15.061 5.860 -19.572 1.00 95.56 204 LEU A C 1
ATOM 1592 O O . LEU A 1 204 ? 14.138 5.406 -20.248 1.00 95.56 204 LEU A O 1
ATOM 1596 N N . ASP A 1 205 ? 16.334 5.629 -19.892 1.00 92.88 205 ASP A N 1
ATOM 1597 C CA . ASP A 1 205 ? 16.697 4.592 -20.861 1.00 92.88 205 ASP A CA 1
ATOM 1598 C C . ASP A 1 205 ? 16.388 3.188 -20.306 1.00 92.88 205 ASP A C 1
ATOM 1600 O O . ASP A 1 205 ? 16.198 3.005 -19.100 1.00 92.88 205 ASP A O 1
ATOM 1604 N N . LEU A 1 206 ? 16.343 2.186 -21.191 1.00 92.44 206 LEU A N 1
ATOM 1605 C CA . LEU A 1 206 ? 15.949 0.827 -20.818 1.00 92.44 206 LEU A CA 1
ATOM 1606 C C . LEU A 1 206 ? 16.834 0.238 -19.707 1.00 92.44 206 LEU A C 1
ATOM 1608 O O . LEU A 1 206 ? 16.309 -0.342 -18.763 1.00 92.44 206 LEU A O 1
ATOM 1612 N N . SER A 1 207 ? 18.157 0.400 -19.779 1.00 92.94 207 SER A N 1
ATOM 1613 C CA . SER A 1 207 ? 19.056 -0.163 -18.763 1.00 92.94 207 SER A CA 1
ATOM 1614 C C . SER A 1 207 ? 18.829 0.497 -17.409 1.00 92.94 207 SER A C 1
ATOM 1616 O O . SER A 1 207 ? 18.585 -0.192 -16.414 1.00 92.94 207 SER A O 1
ATOM 1618 N N . SER A 1 208 ? 18.787 1.830 -17.381 1.00 94.94 208 SER A N 1
ATOM 1619 C CA . SER A 1 208 ? 18.489 2.583 -16.160 1.00 94.94 208 SER A CA 1
ATOM 1620 C C . SER A 1 208 ? 17.141 2.192 -15.548 1.00 94.94 208 SER A C 1
ATOM 1622 O O . SER A 1 208 ? 17.041 2.069 -14.326 1.00 94.94 208 SER A O 1
ATOM 1624 N N . TYR A 1 209 ? 16.118 1.944 -16.374 1.00 96.50 209 TYR A N 1
ATOM 1625 C CA . TYR A 1 209 ? 14.811 1.478 -15.909 1.00 96.50 209 TYR A CA 1
ATOM 1626 C C . TYR A 1 209 ? 14.872 0.083 -15.267 1.00 96.50 209 TYR A C 1
ATOM 1628 O O . TYR A 1 209 ? 14.327 -0.112 -14.181 1.00 96.50 209 TYR A O 1
ATOM 1636 N N . LEU A 1 210 ? 15.575 -0.875 -15.881 1.00 95.44 210 LEU A N 1
ATOM 1637 C CA . LEU A 1 210 ? 15.719 -2.231 -15.332 1.00 95.44 210 LEU A CA 1
ATOM 1638 C C . LEU A 1 210 ? 16.431 -2.221 -13.973 1.00 95.44 210 LEU A C 1
ATOM 1640 O O . LEU A 1 210 ? 15.987 -2.877 -13.025 1.00 95.44 210 LEU A O 1
ATOM 1644 N N . HIS A 1 211 ? 17.508 -1.440 -13.844 1.00 96.38 211 HIS A N 1
ATOM 1645 C CA . HIS A 1 211 ? 18.209 -1.273 -12.565 1.00 96.38 211 HIS A CA 1
ATOM 1646 C C . HIS A 1 211 ? 17.334 -0.580 -11.523 1.00 96.38 211 HIS A C 1
ATOM 1648 O O . HIS A 1 211 ? 17.333 -0.986 -10.359 1.00 96.38 211 HIS A O 1
ATOM 1654 N N . TYR A 1 212 ? 16.551 0.418 -11.934 1.00 97.75 212 TYR A N 1
ATOM 1655 C CA . TYR A 1 212 ? 15.578 1.083 -11.074 1.00 97.75 212 TYR A CA 1
ATOM 1656 C C . TYR A 1 212 ? 14.519 0.096 -10.544 1.00 97.75 212 TYR A C 1
ATOM 1658 O O . TYR A 1 212 ? 14.328 0.018 -9.328 1.00 97.75 212 TYR A O 1
ATOM 1666 N N . ALA A 1 213 ? 13.896 -0.708 -11.413 1.00 97.00 213 ALA A N 1
ATOM 1667 C CA . ALA A 1 213 ? 12.877 -1.682 -11.019 1.00 97.00 213 ALA A CA 1
ATOM 1668 C C . ALA A 1 213 ? 13.446 -2.750 -10.069 1.00 97.00 213 ALA A C 1
ATOM 1670 O O . ALA A 1 213 ? 12.855 -3.062 -9.033 1.00 97.00 213 ALA A O 1
ATOM 1671 N N . ASN A 1 214 ? 14.646 -3.259 -10.363 1.00 97.25 214 ASN A N 1
ATOM 1672 C CA . ASN A 1 214 ? 15.335 -4.205 -9.486 1.00 97.25 214 ASN A CA 1
ATOM 1673 C C . ASN A 1 214 ? 15.669 -3.598 -8.119 1.00 97.25 214 ASN A C 1
ATOM 1675 O O . ASN A 1 214 ? 15.526 -4.263 -7.093 1.00 97.25 214 ASN A O 1
ATOM 1679 N N . ARG A 1 215 ? 16.108 -2.334 -8.093 1.00 97.94 215 ARG A N 1
ATOM 1680 C CA . ARG A 1 215 ? 16.387 -1.620 -6.847 1.00 97.94 215 ARG A CA 1
ATOM 1681 C C . ARG A 1 215 ? 15.119 -1.476 -6.008 1.00 97.94 215 ARG A C 1
ATOM 1683 O O . ARG A 1 215 ? 15.161 -1.841 -4.839 1.00 97.94 215 ARG A O 1
ATOM 1690 N N . ARG A 1 216 ? 13.996 -1.047 -6.597 1.00 98.19 216 ARG A N 1
ATOM 1691 C CA . ARG A 1 216 ? 12.708 -0.951 -5.885 1.00 98.19 216 ARG A CA 1
ATOM 1692 C C . ARG A 1 216 ? 12.273 -2.283 -5.295 1.00 98.19 216 ARG A C 1
ATOM 1694 O O . ARG A 1 216 ? 11.940 -2.351 -4.122 1.00 98.19 216 ARG A O 1
ATOM 1701 N N . LEU A 1 217 ? 12.386 -3.371 -6.051 1.00 97.00 217 LEU A N 1
ATOM 1702 C CA . LEU A 1 217 ? 12.045 -4.702 -5.541 1.00 97.00 217 LEU A CA 1
ATOM 1703 C C . LEU A 1 217 ? 12.925 -5.145 -4.364 1.00 97.00 217 LEU A C 1
ATOM 1705 O O . LEU A 1 217 ? 12.459 -5.913 -3.527 1.00 97.00 217 LEU A O 1
ATOM 1709 N N . LYS A 1 218 ? 14.183 -4.695 -4.288 1.00 97.25 218 LYS A N 1
ATOM 1710 C CA . LYS A 1 218 ? 15.053 -4.945 -3.127 1.00 97.25 218 LYS A CA 1
ATOM 1711 C C . LYS A 1 218 ? 14.672 -4.064 -1.942 1.00 97.25 218 LYS A C 1
ATOM 1713 O O . LYS A 1 218 ? 14.501 -4.591 -0.852 1.00 97.25 218 LYS A O 1
ATOM 1718 N N . GLU A 1 219 ? 14.473 -2.769 -2.176 1.00 97.81 219 GLU A N 1
ATOM 1719 C CA . GLU A 1 219 ? 14.038 -1.814 -1.148 1.00 97.81 219 GLU A CA 1
ATOM 1720 C C . GLU A 1 219 ? 12.733 -2.266 -0.477 1.00 97.81 219 GLU A C 1
ATOM 1722 O O . GLU A 1 219 ? 12.608 -2.186 0.740 1.00 97.81 219 GLU A O 1
ATOM 1727 N N . GLU A 1 220 ? 11.785 -2.802 -1.248 1.00 97.81 220 GLU A N 1
ATOM 1728 C CA . GLU A 1 220 ? 10.508 -3.298 -0.726 1.00 97.81 220 GLU A CA 1
ATOM 1729 C C . GLU A 1 220 ? 10.653 -4.584 0.097 1.00 97.81 220 GLU A C 1
ATOM 1731 O O . GLU A 1 220 ? 9.998 -4.739 1.127 1.00 97.81 220 GLU A O 1
ATOM 1736 N N . LYS A 1 221 ? 11.566 -5.482 -0.289 1.00 96.19 221 LYS A N 1
ATOM 1737 C CA . LYS A 1 221 ? 11.908 -6.652 0.537 1.00 96.19 221 LYS A CA 1
ATOM 1738 C C . LYS A 1 221 ? 12.588 -6.240 1.837 1.00 96.19 221 LYS A C 1
ATOM 1740 O O . LYS A 1 221 ? 12.233 -6.740 2.902 1.00 96.19 221 LYS A O 1
ATOM 1745 N N . ASP A 1 222 ? 13.525 -5.300 1.758 1.00 97.50 222 ASP A N 1
ATOM 1746 C CA . ASP A 1 222 ? 14.207 -4.768 2.934 1.00 97.50 222 ASP A CA 1
ATOM 1747 C C . ASP A 1 222 ? 13.215 -4.049 3.854 1.00 97.50 222 ASP A C 1
ATOM 1749 O O . ASP A 1 222 ? 13.264 -4.220 5.071 1.00 97.50 222 ASP A O 1
ATOM 1753 N N . ARG A 1 223 ? 12.260 -3.299 3.297 1.00 96.81 223 ARG A N 1
ATOM 1754 C CA . ARG A 1 223 ? 11.176 -2.666 4.053 1.00 96.81 223 ARG A CA 1
ATOM 1755 C C . ARG A 1 223 ? 10.384 -3.688 4.867 1.00 96.81 223 ARG A C 1
ATOM 1757 O O . ARG A 1 223 ? 10.143 -3.453 6.053 1.00 96.81 223 ARG A O 1
ATOM 1764 N N . VAL A 1 224 ? 10.037 -4.826 4.266 1.00 97.12 224 VAL A N 1
ATOM 1765 C CA . VAL A 1 224 ? 9.339 -5.893 4.991 1.00 97.12 224 VAL A CA 1
ATOM 1766 C C . VAL A 1 224 ? 10.193 -6.436 6.125 1.00 97.12 224 VAL A C 1
ATOM 1768 O O . VAL A 1 224 ? 9.728 -6.489 7.258 1.00 97.12 224 VAL A O 1
ATOM 1771 N N . LEU A 1 225 ? 11.460 -6.742 5.844 1.00 96.31 225 LEU A N 1
ATOM 1772 C CA . LEU A 1 225 ? 12.392 -7.274 6.836 1.00 96.31 225 LEU A CA 1
ATOM 1773 C C . LEU A 1 225 ? 12.537 -6.375 8.076 1.00 96.31 225 LEU A C 1
ATOM 1775 O O . LEU A 1 225 ? 12.700 -6.885 9.183 1.00 96.31 225 LEU A O 1
ATOM 1779 N N . HIS A 1 226 ? 12.511 -5.052 7.903 1.00 96.19 226 HIS A N 1
ATOM 1780 C CA . HIS A 1 226 ? 12.789 -4.121 8.996 1.00 96.19 226 HIS A CA 1
ATOM 1781 C C . HIS A 1 226 ? 11.561 -3.762 9.838 1.00 96.19 226 HIS A C 1
ATOM 1783 O O . HIS A 1 226 ? 11.725 -3.510 11.034 1.00 96.19 226 HIS A O 1
ATOM 1789 N N . TYR A 1 227 ? 10.364 -3.661 9.246 1.00 93.75 227 TYR A N 1
ATOM 1790 C CA . TYR A 1 227 ? 9.212 -3.118 9.980 1.00 93.75 227 TYR A CA 1
ATOM 1791 C C . TYR A 1 227 ? 7.812 -3.516 9.487 1.00 93.75 227 TYR A C 1
ATOM 1793 O O . TYR A 1 227 ? 6.843 -3.028 10.071 1.00 93.75 227 TYR A O 1
ATOM 1801 N N . LEU A 1 228 ? 7.659 -4.377 8.472 1.00 94.25 228 LEU A N 1
ATOM 1802 C CA . LEU A 1 228 ? 6.339 -4.937 8.131 1.00 94.25 228 LEU A CA 1
ATOM 1803 C C . LEU A 1 228 ? 6.215 -6.378 8.626 1.00 94.25 228 LEU A C 1
ATOM 1805 O O . LEU A 1 228 ? 7.201 -7.045 8.933 1.00 94.25 228 LEU A O 1
ATOM 1809 N N . ASP A 1 229 ? 4.980 -6.868 8.707 1.00 92.62 229 ASP A N 1
ATOM 1810 C CA . ASP A 1 229 ? 4.742 -8.283 8.966 1.00 92.62 229 ASP A CA 1
ATOM 1811 C C . ASP A 1 229 ? 5.233 -9.111 7.765 1.00 92.62 229 ASP A C 1
ATOM 1813 O O . ASP A 1 229 ? 5.031 -8.740 6.607 1.00 92.62 229 ASP A O 1
ATOM 1817 N N . ALA A 1 230 ? 5.861 -10.260 8.024 1.00 94.06 230 ALA A N 1
ATOM 1818 C CA . ALA A 1 230 ? 6.361 -11.146 6.970 1.00 94.06 230 ALA A CA 1
ATOM 1819 C C . ALA A 1 230 ? 5.255 -11.600 5.996 1.00 94.06 230 ALA A C 1
ATOM 1821 O O . ALA A 1 230 ? 5.523 -11.927 4.839 1.00 94.06 230 ALA A O 1
ATOM 1822 N N . ARG A 1 231 ? 3.991 -11.604 6.440 1.00 92.38 231 ARG A N 1
ATOM 1823 C CA . ARG A 1 231 ? 2.824 -11.919 5.605 1.00 92.38 231 ARG A CA 1
ATOM 1824 C C . ARG A 1 231 ? 2.609 -10.900 4.486 1.00 92.38 231 ARG A C 1
ATOM 1826 O O . ARG A 1 231 ? 2.056 -11.287 3.456 1.00 92.38 231 ARG A O 1
ATOM 1833 N N . SER A 1 232 ? 3.067 -9.661 4.661 1.00 94.94 232 SER A N 1
ATOM 1834 C CA . SER A 1 232 ? 2.943 -8.593 3.669 1.00 94.94 232 SER A CA 1
ATOM 1835 C C . SER A 1 232 ? 3.950 -8.735 2.522 1.00 94.94 232 SER A C 1
ATOM 1837 O O . SER A 1 232 ? 3.739 -8.149 1.466 1.00 94.94 232 SER A O 1
ATOM 1839 N N . GLU A 1 233 ? 5.017 -9.541 2.662 1.00 95.50 233 GLU A N 1
ATOM 1840 C CA . GLU A 1 233 ? 6.068 -9.653 1.634 1.00 95.50 233 GLU A CA 1
ATOM 1841 C C . GLU A 1 233 ? 5.505 -10.069 0.277 1.00 95.50 233 GLU A C 1
ATOM 1843 O O . GLU A 1 233 ? 5.693 -9.392 -0.732 1.00 95.50 233 GLU A O 1
ATOM 1848 N N . LYS A 1 234 ? 4.792 -11.195 0.247 1.00 95.06 234 LYS A N 1
ATOM 1849 C CA . LYS A 1 234 ? 4.270 -11.749 -0.998 1.00 95.06 234 LYS A CA 1
ATOM 1850 C C . LYS A 1 234 ? 3.309 -10.786 -1.713 1.00 95.06 234 LYS A C 1
ATOM 1852 O O . LYS A 1 234 ? 3.565 -10.516 -2.886 1.00 95.06 234 LYS A O 1
ATOM 1857 N N . PRO A 1 235 ? 2.233 -10.275 -1.080 1.00 95.75 235 PRO A N 1
ATOM 1858 C CA . PRO A 1 235 ? 1.315 -9.370 -1.765 1.00 95.75 235 PRO A CA 1
ATOM 1859 C C . PRO A 1 235 ? 1.988 -8.053 -2.172 1.00 95.75 235 PRO A C 1
ATOM 1861 O O . PRO A 1 235 ? 1.767 -7.591 -3.290 1.00 95.75 235 PRO A O 1
ATOM 1864 N N . LEU A 1 236 ? 2.871 -7.496 -1.338 1.00 96.94 236 LEU A N 1
ATOM 1865 C CA . LEU A 1 236 ? 3.606 -6.272 -1.660 1.00 96.94 236 LEU A CA 1
ATOM 1866 C C . LEU A 1 236 ? 4.492 -6.447 -2.896 1.00 96.94 236 LEU A C 1
ATOM 1868 O O . LEU A 1 236 ? 4.406 -5.666 -3.842 1.00 96.94 236 LEU A O 1
ATOM 1872 N N . ILE A 1 237 ? 5.316 -7.496 -2.923 1.00 96.50 237 ILE A N 1
ATOM 1873 C CA . ILE A 1 237 ? 6.214 -7.749 -4.053 1.00 96.50 237 ILE A CA 1
ATOM 1874 C C . ILE A 1 237 ? 5.424 -8.036 -5.331 1.00 96.50 237 ILE A C 1
ATOM 1876 O O . ILE A 1 237 ? 5.819 -7.559 -6.392 1.00 96.50 237 ILE A O 1
ATOM 1880 N N . GLN A 1 238 ? 4.283 -8.724 -5.243 1.00 95.75 238 GLN A N 1
ATOM 1881 C CA . GLN A 1 238 ? 3.408 -8.943 -6.397 1.00 95.75 238 GLN A CA 1
ATOM 1882 C C . GLN A 1 238 ? 2.851 -7.638 -6.974 1.00 95.75 238 GLN A C 1
ATOM 1884 O O . GLN A 1 238 ? 2.826 -7.485 -8.194 1.00 95.75 238 GLN A O 1
ATOM 1889 N N . VAL A 1 239 ? 2.437 -6.690 -6.128 1.00 97.12 239 VAL A N 1
ATOM 1890 C CA . VAL A 1 239 ? 1.963 -5.371 -6.579 1.00 97.12 239 VAL A CA 1
ATOM 1891 C C . VAL A 1 239 ? 3.081 -4.608 -7.293 1.00 97.12 239 VAL A C 1
ATOM 1893 O O . VAL A 1 239 ? 2.877 -4.090 -8.390 1.00 97.12 239 VAL A O 1
ATOM 1896 N N . VAL A 1 240 ? 4.288 -4.596 -6.726 1.00 97.25 240 VAL A N 1
ATOM 1897 C CA . VAL A 1 240 ? 5.440 -3.886 -7.308 1.00 97.25 240 VAL A CA 1
ATOM 1898 C C . VAL A 1 240 ? 5.875 -4.527 -8.633 1.00 97.25 240 VAL A C 1
ATOM 1900 O O . VAL A 1 240 ? 6.122 -3.822 -9.609 1.00 97.25 240 VAL A O 1
ATOM 1903 N N . GLU A 1 241 ? 5.937 -5.861 -8.706 1.00 95.81 241 GLU A N 1
ATOM 1904 C CA . GLU A 1 241 ? 6.254 -6.602 -9.939 1.00 95.81 241 GLU A CA 1
ATOM 1905 C C . GLU A 1 241 ? 5.196 -6.395 -11.027 1.00 95.81 241 GLU A C 1
ATOM 1907 O O . GLU A 1 241 ? 5.532 -6.242 -12.206 1.00 95.81 241 GLU A O 1
ATOM 1912 N N . LYS A 1 242 ? 3.914 -6.372 -10.650 1.00 95.38 242 LYS A N 1
ATOM 1913 C CA . LYS A 1 242 ? 2.824 -6.061 -11.574 1.00 95.38 242 LYS A CA 1
ATOM 1914 C C . LYS A 1 242 ? 3.049 -4.685 -12.201 1.00 95.38 242 LYS A C 1
ATOM 1916 O O . LYS A 1 242 ? 3.128 -4.589 -13.423 1.00 95.38 242 LYS A O 1
ATOM 1921 N N . GLN A 1 243 ? 3.208 -3.659 -11.368 1.00 97.31 243 GLN A N 1
ATOM 1922 C CA . GLN A 1 243 ? 3.237 -2.268 -11.820 1.00 97.31 243 GLN A CA 1
ATOM 1923 C C . GLN A 1 243 ? 4.543 -1.869 -12.521 1.00 97.31 243 GLN A C 1
ATOM 1925 O O . GLN A 1 243 ? 4.507 -1.108 -13.477 1.00 97.31 243 GLN A O 1
ATOM 1930 N N . LEU A 1 244 ? 5.700 -2.391 -12.101 1.00 96.38 244 LEU A N 1
ATOM 1931 C CA . LEU A 1 244 ? 6.994 -2.026 -12.700 1.00 96.38 244 LEU A CA 1
ATOM 1932 C C . LEU A 1 244 ? 7.442 -2.943 -13.845 1.00 96.38 244 LEU A C 1
ATOM 1934 O O . LEU A 1 244 ? 8.409 -2.629 -14.534 1.00 96.38 244 LEU A O 1
ATOM 1938 N N . ILE A 1 245 ? 6.812 -4.106 -14.024 1.00 94.50 245 ILE A N 1
ATOM 1939 C CA . ILE A 1 245 ? 7.246 -5.089 -15.027 1.00 94.50 245 ILE A CA 1
ATOM 1940 C C . ILE A 1 245 ? 6.058 -5.535 -15.869 1.00 94.50 245 ILE A C 1
ATOM 1942 O O . ILE A 1 245 ? 6.047 -5.291 -17.073 1.00 94.50 245 ILE A O 1
ATOM 1946 N N . SER A 1 246 ? 5.053 -6.156 -15.245 1.00 93.06 246 SER A N 1
ATOM 1947 C CA . SER A 1 246 ? 3.992 -6.884 -15.963 1.00 93.06 246 SER A CA 1
ATOM 1948 C C . SER A 1 246 ? 3.141 -5.963 -16.848 1.00 93.06 246 SER A C 1
ATOM 1950 O O . SER A 1 246 ? 2.903 -6.272 -18.014 1.00 93.06 246 SER A O 1
ATOM 1952 N N . GLU A 1 247 ? 2.752 -4.791 -16.340 1.00 94.44 247 GLU A N 1
ATOM 1953 C CA . GLU A 1 247 ? 1.990 -3.785 -17.105 1.00 94.44 247 GLU A CA 1
ATOM 1954 C C . GLU A 1 247 ? 2.807 -3.164 -18.257 1.00 94.44 247 GLU A C 1
ATOM 1956 O O . GLU A 1 247 ? 2.261 -2.560 -19.182 1.00 94.44 247 GLU A O 1
ATOM 1961 N N . HIS A 1 248 ? 4.132 -3.330 -18.239 1.00 94.00 248 HIS A N 1
ATOM 1962 C CA . HIS A 1 248 ? 5.058 -2.638 -19.129 1.00 94.00 248 HIS A CA 1
ATOM 1963 C C . HIS A 1 248 ? 5.874 -3.560 -20.042 1.00 94.00 248 HIS A C 1
ATOM 1965 O O . HIS A 1 248 ? 6.660 -3.055 -20.842 1.00 94.00 248 HIS A O 1
ATOM 1971 N N . VAL A 1 249 ? 5.671 -4.884 -20.012 1.00 92.12 249 VAL A N 1
ATOM 1972 C CA . VAL A 1 249 ? 6.466 -5.871 -20.779 1.00 92.12 249 VAL A CA 1
ATOM 1973 C C . VAL A 1 249 ? 6.629 -5.473 -22.246 1.00 92.12 249 VAL A C 1
ATOM 1975 O O . VAL A 1 249 ? 7.745 -5.396 -22.759 1.00 92.12 249 VAL A O 1
ATOM 1978 N N . SER A 1 250 ? 5.521 -5.165 -22.925 1.00 92.06 250 SER A N 1
ATOM 1979 C CA . SER A 1 250 ? 5.552 -4.805 -24.350 1.00 92.06 250 SER A CA 1
ATOM 1980 C C . SER A 1 250 ? 6.327 -3.509 -24.603 1.00 92.06 250 SER A C 1
ATOM 1982 O O . SER A 1 250 ? 7.105 -3.434 -25.553 1.00 92.06 250 SER A O 1
ATOM 1984 N N . ALA A 1 251 ?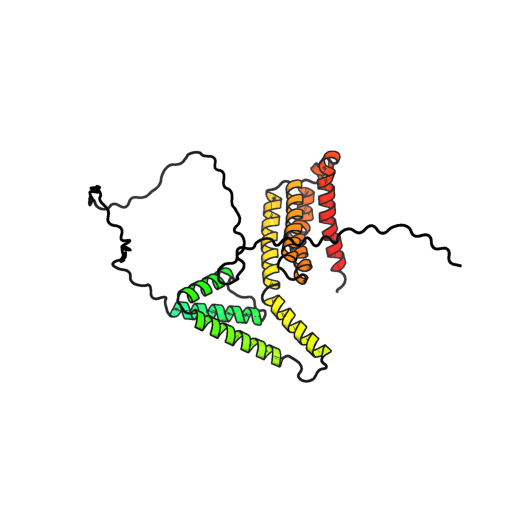 6.151 -2.505 -23.742 1.00 93.56 251 ALA A N 1
ATOM 1985 C CA . ALA A 1 251 ? 6.818 -1.213 -23.864 1.00 93.56 251 ALA A CA 1
ATOM 1986 C C . ALA A 1 251 ? 8.325 -1.318 -23.573 1.00 93.56 251 ALA A C 1
ATOM 1988 O O . ALA A 1 251 ? 9.132 -0.759 -24.311 1.00 93.56 251 ALA A O 1
ATOM 1989 N N . ILE A 1 252 ? 8.714 -2.101 -22.563 1.00 93.00 252 ILE A N 1
ATOM 1990 C CA . ILE A 1 252 ? 10.113 -2.395 -22.218 1.00 93.00 252 ILE A CA 1
ATOM 1991 C C . ILE A 1 252 ? 10.828 -3.042 -23.413 1.00 93.00 252 ILE A C 1
ATOM 1993 O O . ILE A 1 252 ? 11.907 -2.593 -23.805 1.00 93.00 252 ILE A O 1
ATOM 1997 N N . LEU A 1 253 ? 10.211 -4.056 -24.032 1.00 91.88 253 LEU A N 1
ATOM 1998 C CA . LEU A 1 253 ? 10.785 -4.751 -25.189 1.00 91.88 253 LEU A CA 1
ATOM 1999 C C . LEU A 1 253 ? 10.922 -3.823 -26.403 1.00 91.88 253 LEU A C 1
ATOM 2001 O O . LEU A 1 253 ? 11.963 -3.817 -27.058 1.00 91.88 253 LEU A O 1
ATOM 2005 N N . GLN A 1 254 ? 9.906 -3.004 -26.677 1.00 92.44 254 GLN A N 1
ATOM 2006 C CA . GLN A 1 254 ? 9.926 -2.060 -27.798 1.00 92.44 254 GLN A CA 1
ATOM 2007 C C . GLN A 1 254 ? 10.923 -0.912 -27.602 1.00 92.44 254 GLN A C 1
ATOM 2009 O O . GLN A 1 254 ? 11.453 -0.400 -28.585 1.00 92.44 254 GLN A O 1
ATOM 2014 N N . LYS A 1 255 ? 11.186 -0.496 -26.355 1.00 88.19 255 LYS A N 1
ATOM 2015 C CA . LYS A 1 255 ? 11.974 0.709 -26.074 1.00 88.19 255 LYS A CA 1
ATOM 2016 C C . LYS A 1 255 ? 13.463 0.564 -26.392 1.00 88.19 255 LYS A C 1
ATOM 2018 O O . LYS A 1 255 ? 14.079 1.543 -26.797 1.00 88.19 255 LYS A O 1
ATOM 2023 N N . GLY A 1 256 ? 14.057 -0.612 -26.188 1.00 81.00 256 GLY A N 1
ATOM 2024 C CA . GLY A 1 256 ? 15.517 -0.729 -26.301 1.00 81.00 256 GLY A CA 1
ATOM 2025 C C . GLY A 1 256 ? 16.087 -2.139 -26.370 1.00 81.00 256 GLY A C 1
ATOM 2026 O O . GLY A 1 256 ? 17.303 -2.291 -26.253 1.00 81.00 256 GLY A O 1
ATOM 2027 N N . LEU A 1 257 ? 15.262 -3.177 -26.559 1.00 87.81 257 LEU A N 1
ATOM 2028 C CA . LEU A 1 257 ? 15.779 -4.545 -26.650 1.00 87.81 257 LEU A CA 1
ATOM 2029 C C . LEU A 1 257 ? 16.751 -4.699 -27.828 1.00 87.81 257 LEU A C 1
ATOM 2031 O O . LEU A 1 257 ? 17.817 -5.289 -27.672 1.00 87.81 257 LEU A O 1
ATOM 2035 N N . ASP A 1 258 ? 16.419 -4.125 -28.985 1.00 87.44 258 ASP A N 1
ATOM 2036 C CA . ASP A 1 258 ? 17.271 -4.191 -30.176 1.00 87.44 258 ASP A CA 1
ATOM 2037 C C . ASP A 1 258 ? 18.657 -3.579 -29.933 1.00 87.44 258 ASP A C 1
ATOM 2039 O O . ASP A 1 258 ? 19.652 -4.055 -30.478 1.00 87.44 258 ASP A O 1
ATOM 2043 N N . GLU A 1 259 ? 18.739 -2.526 -29.117 1.00 86.19 259 GLU A N 1
ATOM 2044 C CA . GLU A 1 259 ? 20.006 -1.888 -28.752 1.00 86.19 259 GLU A CA 1
ATOM 2045 C C . GLU A 1 259 ? 20.827 -2.775 -27.813 1.00 86.19 259 GLU A C 1
ATOM 2047 O O . GLU A 1 259 ? 22.024 -2.958 -28.041 1.00 86.19 259 GLU A O 1
ATOM 2052 N N . LEU A 1 260 ? 20.180 -3.393 -26.816 1.00 86.50 260 LEU A N 1
ATOM 2053 C CA . LEU A 1 260 ? 20.834 -4.344 -25.913 1.00 86.50 260 LEU A CA 1
ATOM 2054 C C . LEU A 1 260 ? 21.361 -5.579 -26.656 1.00 86.50 260 LEU A C 1
ATOM 2056 O O . LEU A 1 260 ? 22.440 -6.072 -26.336 1.00 86.50 260 LEU A O 1
ATOM 2060 N N . LEU A 1 261 ? 20.637 -6.068 -27.667 1.00 87.62 261 LEU A N 1
ATOM 2061 C CA . LEU A 1 261 ? 21.058 -7.225 -28.463 1.00 87.62 261 LEU A CA 1
ATOM 2062 C C . LEU A 1 261 ? 22.220 -6.900 -29.414 1.00 87.62 261 LEU A C 1
ATOM 2064 O O . LEU A 1 261 ? 23.115 -7.731 -29.596 1.00 87.62 261 LEU A O 1
ATOM 2068 N N . LYS A 1 262 ? 22.236 -5.696 -30.004 1.00 86.94 262 LYS A N 1
ATOM 2069 C CA . LYS A 1 262 ? 23.318 -5.246 -30.901 1.00 86.94 262 LYS A CA 1
ATOM 2070 C C . LYS A 1 262 ? 24.662 -5.127 -30.183 1.00 86.94 262 LYS A C 1
ATOM 2072 O O . LYS A 1 262 ? 25.683 -5.449 -30.782 1.00 86.94 262 LYS A O 1
ATOM 2077 N N . ASP A 1 263 ? 24.654 -4.712 -28.919 1.00 84.81 263 ASP A N 1
ATOM 2078 C CA . ASP A 1 263 ? 25.845 -4.615 -28.064 1.00 84.81 263 ASP A CA 1
ATOM 2079 C C . ASP A 1 263 ? 25.856 -5.703 -26.973 1.00 84.81 263 ASP A C 1
ATOM 2081 O O . ASP A 1 263 ? 26.221 -5.470 -25.819 1.00 84.81 263 ASP A O 1
ATOM 2085 N N . SER A 1 264 ? 25.426 -6.917 -27.336 1.00 78.19 264 SER A N 1
ATOM 2086 C CA . SER A 1 264 ? 25.223 -8.030 -26.393 1.00 78.19 264 SER A CA 1
ATOM 2087 C C . SER A 1 264 ? 26.469 -8.425 -25.598 1.00 78.19 264 SER A C 1
ATOM 2089 O O . SER A 1 264 ? 26.338 -8.937 -24.491 1.00 78.19 264 SER A O 1
ATOM 2091 N N . ILE A 1 265 ? 27.671 -8.153 -26.115 1.00 78.25 265 ILE A N 1
ATOM 2092 C CA . ILE A 1 265 ? 28.934 -8.437 -25.420 1.00 78.25 265 ILE A CA 1
ATOM 2093 C C . ILE A 1 265 ? 29.150 -7.473 -24.243 1.00 78.25 265 ILE A C 1
ATOM 2095 O O . ILE A 1 265 ? 29.549 -7.912 -23.169 1.00 78.25 265 ILE A O 1
ATOM 2099 N N . ASN A 1 266 ? 28.871 -6.175 -24.408 1.00 82.94 266 ASN A N 1
ATOM 2100 C CA . ASN A 1 266 ? 29.071 -5.189 -23.336 1.00 82.94 266 ASN A CA 1
ATOM 2101 C C . ASN A 1 266 ? 27.833 -5.028 -22.439 1.00 82.94 266 ASN A C 1
ATOM 2103 O O . ASN A 1 266 ? 27.941 -4.531 -21.318 1.00 82.94 266 ASN A O 1
ATOM 2107 N N . ARG A 1 267 ? 26.654 -5.437 -22.924 1.00 87.25 267 ARG A N 1
ATOM 2108 C CA . ARG A 1 267 ? 25.360 -5.289 -22.237 1.00 87.25 267 ARG A CA 1
ATOM 2109 C C . ARG A 1 267 ? 24.786 -6.607 -21.713 1.00 87.25 267 ARG A C 1
ATOM 2111 O O . ARG A 1 267 ? 23.624 -6.649 -21.315 1.00 87.25 267 ARG A O 1
ATOM 2118 N N . GLU A 1 268 ? 25.603 -7.659 -21.638 1.00 90.75 268 GLU A N 1
ATOM 2119 C CA . GLU A 1 268 ? 25.246 -8.942 -21.014 1.00 90.75 268 GLU A CA 1
ATOM 2120 C C . GLU A 1 268 ? 24.603 -8.783 -19.616 1.00 90.75 268 GLU A C 1
ATOM 2122 O O . GLU A 1 268 ? 23.568 -9.411 -19.379 1.00 90.75 268 GLU A O 1
ATOM 2127 N N . PRO A 1 269 ? 25.104 -7.921 -18.699 1.00 91.62 269 PRO A N 1
ATOM 2128 C CA . PRO A 1 269 ? 24.501 -7.775 -17.372 1.00 91.62 269 PRO A CA 1
ATOM 2129 C C . PRO A 1 269 ? 23.066 -7.240 -17.416 1.00 91.62 269 PRO A C 1
ATOM 2131 O O . PRO A 1 269 ? 22.221 -7.679 -16.636 1.00 91.62 269 PRO A O 1
ATOM 2134 N N . ASP A 1 270 ? 22.779 -6.324 -18.343 1.00 92.00 270 ASP A N 1
ATOM 2135 C CA . ASP A 1 270 ? 21.447 -5.742 -18.520 1.00 92.00 270 ASP A CA 1
ATOM 2136 C C . ASP A 1 270 ? 20.483 -6.760 -19.146 1.00 92.00 270 ASP A C 1
ATOM 2138 O O . ASP A 1 270 ? 19.325 -6.840 -18.744 1.00 92.00 270 ASP A O 1
ATOM 2142 N N . LEU A 1 271 ? 20.964 -7.583 -20.087 1.00 92.31 271 LEU A N 1
ATOM 2143 C CA . LEU A 1 271 ? 20.194 -8.687 -20.671 1.00 92.31 271 LEU A CA 1
ATOM 2144 C C . LEU A 1 271 ? 19.876 -9.770 -19.633 1.00 92.31 271 LEU A C 1
ATOM 2146 O O . LEU A 1 271 ? 18.746 -10.259 -19.581 1.00 92.31 271 LEU A O 1
ATOM 2150 N N . LYS A 1 272 ? 20.847 -10.116 -18.779 1.00 93.06 272 LYS A N 1
ATOM 2151 C CA . LYS A 1 272 ? 20.630 -11.024 -17.647 1.00 93.06 272 LYS A CA 1
ATOM 2152 C C . LYS A 1 272 ? 19.588 -10.448 -16.692 1.00 93.06 272 LYS A C 1
ATOM 2154 O O . LYS A 1 272 ? 18.669 -11.159 -16.304 1.00 93.06 272 LYS A O 1
ATOM 2159 N N . LEU A 1 273 ? 19.695 -9.161 -16.361 1.00 94.81 273 LEU A N 1
ATOM 2160 C CA . LEU A 1 273 ? 18.740 -8.494 -15.484 1.00 94.81 273 LEU A CA 1
ATOM 2161 C C . LEU A 1 273 ? 17.329 -8.466 -16.084 1.00 94.81 273 LEU A C 1
ATOM 2163 O O . LEU A 1 273 ? 16.366 -8.749 -15.377 1.00 94.81 273 LEU A O 1
ATOM 2167 N N . LEU A 1 274 ? 17.205 -8.164 -17.378 1.00 93.19 274 LEU A N 1
ATOM 2168 C CA . LEU A 1 274 ? 15.935 -8.215 -18.101 1.00 93.19 274 LEU A CA 1
ATOM 2169 C C . LEU A 1 274 ? 15.308 -9.611 -18.006 1.00 93.19 274 LEU A C 1
ATOM 2171 O O . LEU A 1 274 ? 14.137 -9.737 -17.649 1.00 93.19 274 LEU A O 1
ATOM 2175 N N . TYR A 1 275 ? 16.098 -10.654 -18.275 1.00 92.62 275 TYR A N 1
ATOM 2176 C CA . TYR A 1 27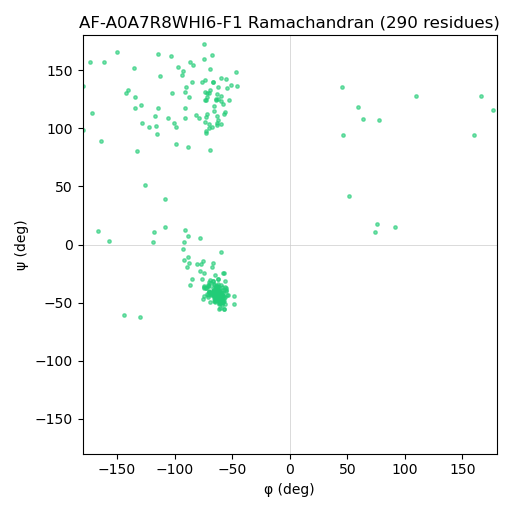5 ? 15.649 -12.039 -18.168 1.00 92.62 275 TYR A CA 1
ATOM 2177 C C . TYR A 1 275 ? 15.216 -12.391 -16.740 1.00 92.62 275 TYR A C 1
ATOM 2179 O O . TYR A 1 275 ? 14.123 -12.919 -16.550 1.00 92.62 275 TYR A O 1
ATOM 2187 N N . ASP A 1 276 ? 16.032 -12.061 -15.737 1.00 93.25 276 ASP A N 1
ATOM 2188 C CA . ASP A 1 276 ? 15.744 -12.352 -14.332 1.00 93.25 276 ASP A CA 1
ATOM 2189 C C . ASP A 1 276 ? 14.459 -11.643 -13.867 1.00 93.25 276 ASP A C 1
ATOM 2191 O O . ASP A 1 276 ? 13.656 -12.232 -13.144 1.00 93.25 276 ASP A O 1
ATOM 2195 N N . LEU A 1 277 ? 14.222 -10.400 -14.304 1.00 92.88 277 LEU A N 1
ATOM 2196 C CA . LEU A 1 277 ? 12.997 -9.655 -13.998 1.00 92.88 277 LEU A CA 1
ATOM 2197 C C . LEU A 1 277 ? 11.763 -10.273 -14.673 1.00 92.88 277 LEU A C 1
ATOM 2199 O O . LEU A 1 277 ? 10.728 -10.415 -14.026 1.00 92.88 277 LEU A O 1
ATOM 2203 N N . PHE A 1 278 ? 11.866 -10.700 -15.933 1.00 90.38 278 PHE A N 1
ATOM 2204 C CA . PHE A 1 278 ? 10.740 -11.288 -16.675 1.00 90.38 278 PHE A CA 1
ATOM 2205 C C . PHE A 1 278 ? 10.446 -12.735 -16.241 1.00 90.38 278 PHE A C 1
ATOM 2207 O O . PHE A 1 278 ? 9.300 -13.189 -16.239 1.00 90.38 278 PHE A O 1
ATOM 2214 N N . ALA A 1 279 ? 11.464 -13.472 -15.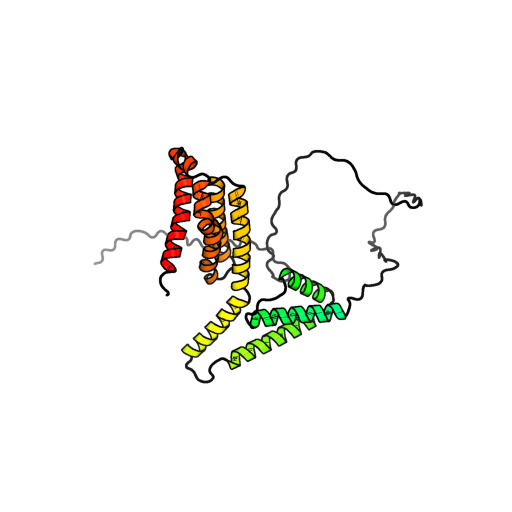794 1.00 88.56 279 ALA A N 1
ATOM 2215 C CA . ALA A 1 279 ? 11.287 -14.808 -15.234 1.00 88.56 279 ALA A CA 1
ATOM 2216 C C . ALA A 1 279 ? 10.421 -14.790 -13.960 1.00 88.56 279 ALA A C 1
ATOM 2218 O O . ALA A 1 279 ? 9.682 -15.744 -13.702 1.00 88.56 279 ALA A O 1
ATOM 2219 N N . ARG A 1 280 ? 10.455 -13.692 -13.190 1.00 81.31 280 ARG A N 1
ATOM 2220 C CA . ARG A 1 280 ? 9.620 -13.515 -11.988 1.00 81.31 280 ARG A CA 1
ATOM 2221 C C . ARG A 1 280 ? 8.131 -13.437 -12.328 1.00 81.31 280 ARG A C 1
ATOM 2223 O O . ARG A 1 280 ? 7.327 -14.073 -11.649 1.00 81.31 280 ARG A O 1
ATOM 2230 N N . GLU A 1 281 ? 7.774 -12.773 -13.428 1.00 65.81 281 GLU A N 1
ATOM 2231 C CA . GLU A 1 281 ? 6.396 -12.734 -13.941 1.00 65.81 281 GLU A CA 1
ATOM 2232 C C . GLU A 1 281 ? 5.877 -14.146 -14.263 1.00 65.81 281 GLU A C 1
ATOM 2234 O O . GLU A 1 281 ? 4.774 -14.536 -13.864 1.00 65.81 281 GLU A O 1
ATOM 2239 N N . THR A 1 282 ? 6.708 -14.947 -14.934 1.00 57.59 282 THR A N 1
ATOM 2240 C CA . THR A 1 282 ? 6.338 -16.292 -15.401 1.00 57.59 282 THR A CA 1
ATOM 2241 C C . THR A 1 282 ? 6.018 -17.236 -14.234 1.00 57.59 282 THR A C 1
ATOM 2243 O O . THR A 1 282 ? 5.093 -18.049 -14.316 1.00 57.59 282 THR A O 1
ATOM 2246 N N . ILE A 1 283 ? 6.729 -17.100 -13.111 1.00 54.22 283 ILE A N 1
ATOM 2247 C CA . ILE A 1 283 ? 6.479 -17.884 -11.891 1.00 54.22 283 ILE A CA 1
ATOM 2248 C C . ILE A 1 283 ? 5.211 -17.389 -11.175 1.00 54.22 283 ILE A C 1
ATOM 2250 O O . ILE A 1 283 ? 4.425 -18.201 -10.678 1.00 54.22 283 ILE A O 1
ATOM 2254 N N . SER A 1 284 ? 4.957 -16.077 -11.174 1.00 52.09 284 SER A N 1
ATOM 2255 C CA . SER A 1 284 ? 3.770 -15.489 -10.541 1.00 52.09 284 SER A CA 1
ATOM 2256 C C . SER A 1 284 ? 2.468 -15.962 -11.217 1.00 52.09 284 SER A C 1
ATOM 2258 O O . SER A 1 284 ? 1.549 -16.426 -10.535 1.00 52.09 284 SER A O 1
ATOM 2260 N N . GLN A 1 285 ? 2.428 -16.009 -12.557 1.00 47.81 285 GLN A N 1
ATOM 2261 C CA . GLN A 1 285 ? 1.274 -16.503 -13.335 1.00 47.81 285 GLN A CA 1
ATOM 2262 C C . GLN A 1 285 ? 1.009 -18.014 -13.168 1.00 47.81 285 GLN A C 1
ATOM 2264 O O . GLN A 1 285 ? -0.143 -18.456 -13.208 1.00 47.81 285 GLN A O 1
ATOM 2269 N N . ALA A 1 286 ? 2.050 -18.825 -12.946 1.00 47.19 286 ALA A N 1
ATOM 2270 C CA . ALA A 1 286 ? 1.907 -20.269 -12.736 1.00 47.19 286 ALA A CA 1
ATOM 2271 C C . ALA A 1 286 ? 1.240 -20.608 -11.390 1.00 47.19 286 ALA A C 1
ATOM 2273 O O . ALA A 1 286 ? 0.487 -21.577 -11.299 1.00 47.19 286 ALA A O 1
ATOM 2274 N N . THR A 1 287 ? 1.452 -19.785 -10.359 1.00 51.69 287 THR A N 1
ATOM 2275 C CA . THR A 1 287 ? 0.834 -19.985 -9.035 1.00 51.69 287 THR A CA 1
ATOM 2276 C C . THR A 1 287 ? -0.615 -19.486 -8.939 1.00 51.69 287 THR A C 1
ATOM 2278 O O . THR A 1 287 ? -1.343 -19.914 -8.046 1.00 51.69 287 THR A O 1
ATOM 2281 N N . GLY A 1 288 ? -1.069 -18.639 -9.874 1.00 45.91 288 GLY A N 1
ATOM 2282 C CA . GLY A 1 288 ? -2.441 -18.108 -9.929 1.00 45.91 288 GLY A CA 1
ATOM 2283 C C . GLY A 1 288 ? -3.453 -18.960 -10.712 1.00 45.91 288 GLY A C 1
ATOM 2284 O O . GLY A 1 288 ? -4.654 -18.718 -10.622 1.00 45.91 288 GLY A O 1
ATOM 2285 N N . ARG A 1 289 ? -3.011 -19.980 -11.464 1.00 37.06 289 ARG A N 1
ATOM 2286 C CA . ARG A 1 289 ? -3.897 -20.857 -12.265 1.00 37.06 289 ARG A CA 1
ATOM 2287 C C . ARG A 1 289 ? -4.457 -22.078 -11.513 1.00 37.06 289 ARG A C 1
ATOM 2289 O O . ARG A 1 289 ? -5.101 -22.915 -12.133 1.00 37.06 289 ARG A O 1
ATOM 2296 N N . GLY A 1 290 ? -4.241 -22.177 -10.198 1.00 35.38 290 GLY A N 1
ATOM 2297 C CA . GLY A 1 290 ? -4.669 -23.316 -9.369 1.00 35.38 290 GLY A CA 1
ATOM 2298 C C . GLY A 1 290 ? -6.038 -23.202 -8.684 1.00 35.38 290 GLY A C 1
ATOM 2299 O O . GLY A 1 290 ? -6.455 -24.170 -8.059 1.00 35.38 290 GLY A O 1
ATOM 2300 N N . SER A 1 291 ? -6.739 -22.069 -8.792 1.00 34.31 291 SER A N 1
ATOM 2301 C CA . SER A 1 291 ? -8.068 -21.880 -8.184 1.00 34.31 291 SER A CA 1
ATOM 2302 C C . SER A 1 291 ? -9.052 -21.271 -9.181 1.00 34.31 291 SER A C 1
ATOM 2304 O O . SER A 1 291 ? -9.311 -20.067 -9.169 1.00 34.31 291 SER A O 1
ATOM 2306 N N . ARG A 1 292 ? -9.600 -22.111 -10.055 1.00 32.56 292 ARG A N 1
ATOM 2307 C CA . ARG A 1 292 ? -10.922 -21.927 -10.662 1.00 32.56 292 ARG A CA 1
ATOM 2308 C C . ARG A 1 292 ? -11.628 -23.269 -10.711 1.00 32.56 292 ARG A C 1
ATOM 2310 O O . ARG A 1 292 ? -10.933 -24.264 -11.008 1.00 32.56 292 ARG A O 1
#

Nearest PDB structures (foldseek):
  8b3i-assembly1_e  TM=4.992E-01  e=2.091E-09  Homo sapiens
  8ei1-assembly1_B  TM=5.489E-01  e=4.905E-08  Homo sapiens
  4a64-assembly1_B  TM=5.277E-01  e=1.336E-07  Homo sapiens
  4a64-assembly1_D  TM=5.414E-01  e=1.093E-07  Homo sapiens
  4a64-assembly1_C  TM=5.066E-01  e=9.889E-08  Homo sapiens

Solvent-accessible surface area (backbone atoms only — not comparable to full-atom values): 18682 Å² total; per-residue (Å²): 134,85,86,84,84,85,80,83,90,77,88,83,80,87,83,86,77,88,75,85,78,86,75,87,60,55,102,80,72,56,86,73,83,83,79,81,84,81,85,81,84,86,83,90,83,87,87,83,82,88,88,82,87,85,80,88,83,83,92,77,91,79,86,83,86,86,86,88,83,90,76,96,68,91,73,79,79,82,82,76,75,87,84,72,71,79,80,72,78,53,70,67,56,55,54,53,52,50,49,53,52,52,52,40,54,52,18,38,77,67,73,42,87,56,93,68,58,68,68,61,53,50,53,50,52,50,53,41,42,75,72,69,40,47,66,60,53,50,52,52,54,47,54,55,48,53,54,48,53,54,55,51,55,72,71,50,76,92,81,67,55,71,70,59,48,52,50,54,51,50,51,52,52,48,53,49,52,38,50,75,40,51,53,60,53,48,53,53,47,40,54,50,35,44,53,49,32,52,53,42,60,71,73,41,56,61,62,62,36,53,53,48,48,54,47,50,59,48,54,54,51,50,48,26,75,74,77,45,58,77,80,50,44,62,61,51,52,50,42,51,46,38,35,57,38,65,80,36,49,70,57,57,53,71,71,37,44,70,60,43,62,74,42,39,86,86,31,43,70,52,53,50,49,52,49,58,59,54,51,52,54,59,55,54,57,64,70,64,72,79,80,127

Sequence (292 aa):
MEDNSMDPVLDVAEDEGDTPRAVKRNKNGVAVPMAEDNGRNGVHKNGVKQISSSLTGRSGGFFLTASPSGSSGTVTKKLTIKGFSAKTTDIGYHHQTMGKLEESVVAIQQARPASNNYEELYISVRNLCEDGKAEAIYSKLKDLSESYVESVRKQLPEECNDEVYMRHLQDHWKQYCDRVFEIDFLESTDFLYAQEGSEKLDTLDLSSYLHYANRRLKEEKDRVLHYLDARSEKPLIQVVEKQLISEHVSAILQKGLDELLKDSINREPDLKLLYDLFARETISQATGRGSR

Mean predicted aligned error: 17.22 Å

pLDDT: mean 73.53, std 25.82, range [25.59, 98.38]

Foldseek 3Di:
DDDDDDDDDDDDDDDPDDDDDDQDADPVRDGDDDDDDPDDDDDDDDDDDDDDDDDDDDDDDDDDDDDDDDDDDPPPPDDDDPPDDPPPDDPVLLVVLLVLLLQQLVCLLVVHDRPDDPVVNVVSLVVCVVVVCVVVSVVSVVVSVVVSVVVLVVVQDPDDDPVVNVVSVVVSVVSSVCSVPVVVVLVVLLVVLLVVLVVCLVPDALLVLLVVLVVVLVVLQVVCVPDNPPVSNVSNSVSSLCRNDVVCPVVSCVRDVVVCVVPVVVNVVSVVSNVVSVVVVVVVVVVVVPDD

Radius of gyration: 31.97 Å; Cα contacts (8 Å, |Δi|>4): 115; chains: 1; bounding box: 72×110×65 Å

Organism: NCBI:txid163714

Secondary structure (DSSP, 8-state):
--------------------------TT-PPPPPPP---------------------------------------------TT-------HHHHHHHHHHHHHHHHHHHHTPPPSS-HHHHHHHHHHHHHTT-HHHHHHHHHHHHHHHHHHHHTTS-SS--HHHHHHHHHHHHHHHHIIIIIHHHHHHHHHHHHHHHHHHHHHS-HHHHHHHHHHHHHHHHHHHHHHS-GGGHHHHHHHHHHHHTGGGHHHHHHHHHHHHHHTTTTSHHHHHHHHHHHHHHHHHHHHHTT--